Protein AF-0000000084651097 (afdb_homodimer)

InterPro domains:
  IPR006439 HAD hydrolase, subfamily IA [PR00413] (11-27)
  IPR006439 HAD hydrolase, subfamily IA [PR00413] (29-49)
  IPR006439 HAD hydrolase, subfamily IA [TIGR01509] (4-67)
  IPR023214 HAD superfamily [G3DSA:3.40.50.1000] (5-82)
  IPR036412 HAD-like superfamily [SSF56784] (2-95)
  IPR041492 Haloacid dehalogenase-like hydrolase [PF13419] (2-67)
  IPR051806 HAD-like Sugar Phosphate Phosphatase [PTHR43481] (2-75)

Structure (mmCIF, N/CA/C/O backbone):
data_AF-0000000084651097-model_v1
#
loop_
_entity.id
_entity.type
_entity.pdbx_description
1 polymer Hydrolase
#
loop_
_atom_site.group_PDB
_atom_site.id
_atom_site.type_symbol
_atom_site.label_atom_id
_atom_site.label_alt_id
_atom_site.label_comp_id
_atom_site.label_asym_id
_atom_site.label_entity_id
_atom_site.label_seq_id
_atom_site.pdbx_PDB_ins_code
_atom_site.Cartn_x
_atom_site.Cartn_y
_atom_site.Cartn_z
_atom_site.occupancy
_atom_site.B_iso_or_equiv
_atom_site.auth_seq_id
_atom_site.auth_comp_id
_atom_site.auth_asym_id
_atom_site.auth_atom_id
_atom_site.pdbx_PDB_model_num
ATOM 1 N N . MET A 1 1 ? -7.758 7.902 25 1 31.22 1 MET A N 1
ATOM 2 C CA . MET A 1 1 ? -8.531 6.957 24.203 1 31.22 1 MET A CA 1
ATOM 3 C C . MET A 1 1 ? -8.156 7.055 22.719 1 31.22 1 MET A C 1
ATOM 5 O O . MET A 1 1 ? -8.391 8.086 22.094 1 31.22 1 MET A O 1
ATOM 9 N N . LEU A 1 2 ? -7.078 6.668 22.234 1 44.75 2 LEU A N 1
ATOM 10 C CA . LEU A 1 2 ? -6.535 6.938 20.906 1 44.75 2 LEU A CA 1
ATOM 11 C C . LEU A 1 2 ? -7.562 6.617 19.828 1 44.75 2 LEU A C 1
ATOM 13 O O . LEU A 1 2 ? -8.07 5.496 19.766 1 44.75 2 LEU A O 1
ATOM 17 N N . ASP A 1 3 ? -8.359 7.602 19.5 1 57.03 3 ASP A N 1
ATOM 18 C CA . ASP A 1 3 ? -9.391 7.527 18.469 1 57.03 3 ASP A CA 1
ATOM 19 C C . ASP A 1 3 ? -9.047 6.473 17.422 1 57.03 3 ASP A C 1
ATOM 21 O O . ASP A 1 3 ? -7.902 6.387 16.969 1 57.03 3 ASP A O 1
ATOM 25 N N . LYS A 1 4 ? -9.82 5.395 17.422 1 64.56 4 LYS A N 1
ATOM 26 C CA . LYS A 1 4 ? -9.695 4.137 16.688 1 64.56 4 LYS A CA 1
ATOM 27 C C . LYS A 1 4 ? -9.594 4.387 15.188 1 64.56 4 LYS A C 1
ATOM 29 O O . LYS A 1 4 ? -10.406 5.117 14.617 1 64.56 4 LYS A O 1
ATOM 34 N N . LEU A 1 5 ? -8.414 4.32 14.672 1 77.5 5 LEU A N 1
ATOM 35 C CA . LEU A 1 5 ? -8.32 4.285 13.211 1 77.5 5 LEU A CA 1
ATOM 36 C C . LEU A 1 5 ? -9.414 3.404 12.617 1 77.5 5 LEU A C 1
ATOM 38 O O . LEU A 1 5 ? -9.766 2.373 13.195 1 77.5 5 LEU A O 1
ATOM 42 N N . LYS A 1 6 ? -10.336 3.918 11.836 1 78.12 6 LYS A N 1
ATOM 43 C CA . LYS A 1 6 ? -11.43 3.182 11.211 1 78.12 6 LYS A CA 1
ATOM 44 C C . LYS A 1 6 ? -10.938 2.391 10 1 78.12 6 LYS A C 1
ATOM 46 O O . LYS A 1 6 ? -11.633 2.307 8.984 1 78.12 6 LYS A O 1
ATOM 51 N N . ILE A 1 7 ? -9.695 1.909 10.148 1 80.12 7 ILE A N 1
ATOM 52 C CA . ILE A 1 7 ? -9.094 1.246 9 1 80.12 7 ILE A CA 1
ATOM 53 C C . ILE A 1 7 ? -9.414 -0.246 9.039 1 80.12 7 ILE A C 1
ATOM 55 O O . ILE A 1 7 ? -9.234 -0.953 8.047 1 80.12 7 ILE A O 1
ATOM 59 N N . GLU A 1 8 ? -9.914 -0.71 10.188 1 77.38 8 GLU A N 1
ATOM 60 C CA . GLU A 1 8 ? -10.188 -2.137 10.336 1 77.38 8 GLU A CA 1
ATOM 61 C C . GLU A 1 8 ? -11.227 -2.609 9.32 1 77.38 8 GLU A C 1
ATOM 63 O O . GLU A 1 8 ? -11.219 -3.771 8.906 1 77.38 8 GLU A O 1
ATOM 68 N N . ASP A 1 9 ? -12.078 -1.698 8.938 1 75.19 9 ASP A N 1
ATOM 69 C CA . ASP A 1 9 ? -13.148 -2.031 8.008 1 75.19 9 ASP A CA 1
ATOM 70 C C . ASP A 1 9 ? -12.594 -2.307 6.613 1 75.19 9 ASP A C 1
ATOM 72 O O . ASP A 1 9 ? -13.289 -2.865 5.762 1 75.19 9 ASP A O 1
ATOM 76 N N . TYR A 1 10 ? -11.359 -1.954 6.465 1 76 10 TYR A N 1
ATOM 77 C CA . TYR A 1 10 ? -10.766 -2.072 5.137 1 76 10 TYR A CA 1
ATOM 78 C C . TYR A 1 10 ? -9.82 -3.268 5.062 1 76 10 TYR A C 1
ATOM 80 O O . TYR A 1 10 ? -9.297 -3.59 3.994 1 76 10 TYR A O 1
ATOM 88 N N . PHE A 1 11 ? -9.641 -3.928 6.207 1 78.5 11 PHE A N 1
ATOM 89 C CA . PHE A 1 11 ? -8.844 -5.145 6.281 1 78.5 11 PHE A CA 1
ATOM 90 C C . PHE A 1 11 ? -9.711 -6.336 6.688 1 78.5 11 PHE A C 1
ATOM 92 O O . PHE A 1 11 ? -10.102 -6.457 7.852 1 78.5 11 PHE A O 1
ATOM 99 N N . ASP A 1 12 ? -10 -7.18 5.707 1 78.81 12 ASP A N 1
ATOM 100 C CA . ASP A 1 12 ? -10.898 -8.305 5.969 1 78.81 12 ASP A CA 1
ATOM 101 C C . ASP A 1 12 ? -10.125 -9.516 6.492 1 78.81 12 ASP A C 1
ATOM 103 O O . ASP A 1 12 ? -10.656 -10.289 7.289 1 78.81 12 ASP A O 1
ATOM 107 N N . VAL A 1 13 ? -8.805 -9.586 6.055 1 82.62 13 VAL A N 1
ATOM 108 C CA . VAL A 1 13 ? -8.039 -10.789 6.363 1 82.62 13 VAL A CA 1
ATOM 109 C C . VAL A 1 13 ? -6.613 -10.414 6.742 1 82.62 13 VAL A C 1
ATOM 111 O O . VAL A 1 13 ? -6.023 -9.516 6.137 1 82.62 13 VAL A O 1
ATOM 114 N N . PHE A 1 14 ? -6.121 -11.062 7.738 1 81.81 14 PHE A N 1
ATOM 115 C CA . PHE A 1 14 ? -4.727 -10.938 8.141 1 81.81 14 PHE A CA 1
ATOM 116 C C . PHE A 1 14 ? -4.047 -12.305 8.188 1 81.81 14 PHE A C 1
ATOM 118 O O . PHE A 1 14 ? -4.488 -13.195 8.914 1 81.81 14 PHE A O 1
ATOM 125 N N . VAL A 1 15 ? -3.064 -12.445 7.348 1 86.5 15 VAL A N 1
ATOM 126 C CA . VAL A 1 15 ? -2.301 -13.688 7.309 1 86.5 15 VAL A CA 1
ATOM 127 C C . VAL A 1 15 ? -0.822 -13.391 7.551 1 86.5 15 VAL A C 1
ATOM 129 O O . VAL A 1 15 ? -0.224 -12.57 6.855 1 86.5 15 VAL A O 1
ATOM 132 N N . THR A 1 16 ? -0.237 -14.039 8.508 1 82.12 16 THR A N 1
ATOM 133 C CA . THR A 1 16 ? 1.187 -13.875 8.781 1 82.12 16 THR A CA 1
ATOM 134 C C . THR A 1 16 ? 1.959 -15.133 8.398 1 82.12 16 THR A C 1
ATOM 136 O O . THR A 1 16 ? 1.361 -16.188 8.156 1 82.12 16 THR A O 1
ATOM 139 N N . SER A 1 17 ? 3.268 -14.836 8.234 1 82.38 17 SER A N 1
ATOM 140 C CA . SER A 1 17 ? 4.129 -15.961 7.887 1 82.38 17 SER A CA 1
ATOM 141 C C . SER A 1 17 ? 4.016 -17.078 8.914 1 82.38 17 SER A C 1
ATOM 143 O O . SER A 1 17 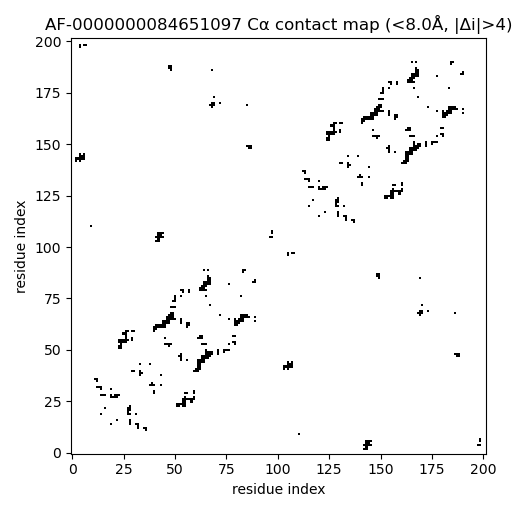? 4.234 -18.25 8.586 1 82.38 17 SER A O 1
ATOM 145 N N . ASP A 1 18 ? 3.58 -16.734 10.047 1 83.5 18 ASP A N 1
ATOM 146 C CA . ASP A 1 18 ? 3.494 -17.719 11.109 1 83.5 18 ASP A CA 1
ATOM 147 C C . ASP A 1 18 ? 2.25 -18.594 10.953 1 83.5 18 ASP A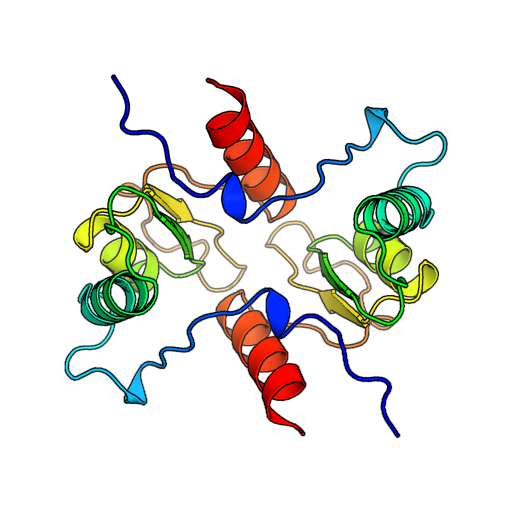 C 1
ATOM 149 O O . ASP A 1 18 ? 2.146 -19.656 11.57 1 83.5 18 ASP A O 1
ATOM 153 N N . GLU A 1 19 ? 1.41 -18.234 10.141 1 87.62 19 GLU A N 1
ATOM 154 C CA . GLU A 1 19 ? 0.14 -18.938 9.977 1 87.62 19 GLU A CA 1
ATOM 155 C C . GLU A 1 19 ? 0.178 -19.875 8.766 1 87.62 19 GLU A C 1
ATOM 157 O O . GLU A 1 19 ? -0.814 -20.531 8.461 1 87.62 19 GLU A O 1
ATOM 162 N N . VAL A 1 20 ? 1.312 -19.844 8.102 1 91.31 20 VAL A N 1
ATOM 163 C CA . VAL A 1 20 ? 1.43 -20.703 6.934 1 91.31 20 VAL A CA 1
ATOM 164 C C . VAL A 1 20 ? 2.549 -21.719 7.152 1 91.31 20 VAL A C 1
ATOM 166 O O . VAL A 1 20 ? 3.465 -21.484 7.941 1 91.31 20 VAL A O 1
ATOM 169 N N . GLU A 1 21 ? 2.508 -22.859 6.504 1 94.56 21 GLU A N 1
ATOM 170 C CA . GLU A 1 21 ? 3.512 -23.922 6.609 1 94.56 21 GLU A CA 1
ATOM 171 C C . GLU A 1 21 ? 4.762 -23.562 5.809 1 94.56 21 GLU A C 1
ATOM 173 O O . GLU A 1 21 ? 5.883 -23.75 6.285 1 94.56 21 GLU A O 1
ATOM 178 N N . LYS A 1 22 ? 4.586 -23.172 4.559 1 95.81 22 LYS A N 1
ATOM 179 C CA . LYS A 1 22 ? 5.684 -22.766 3.684 1 95.81 22 LYS A CA 1
ATOM 180 C C . LYS A 1 22 ? 5.723 -21.25 3.512 1 95.81 22 LYS A C 1
ATOM 182 O O . LYS A 1 22 ? 4.766 -20.641 3.02 1 95.81 22 LYS A O 1
ATOM 187 N N . GLY A 1 23 ? 6.832 -20.703 3.885 1 93.06 23 GLY A N 1
ATOM 188 C CA . GLY A 1 23 ? 7 -19.266 3.715 1 93.06 23 GLY A CA 1
ATOM 189 C C . GLY A 1 23 ? 7.414 -18.875 2.311 1 93.06 23 GLY A C 1
ATOM 190 O O . GLY A 1 23 ? 7.734 -19.734 1.49 1 93.06 23 GLY A O 1
ATOM 191 N N . LYS A 1 24 ? 7.5 -17.625 2.117 1 93.38 24 LYS A N 1
ATOM 192 C CA . LYS A 1 24 ? 7.98 -17.109 0.839 1 93.38 24 LYS A CA 1
ATOM 193 C C . LYS A 1 24 ? 9.352 -17.672 0.493 1 93.38 24 LYS A C 1
ATOM 195 O O . LYS A 1 24 ? 10.195 -17.859 1.374 1 93.38 24 LYS A O 1
ATOM 200 N N . PRO A 1 25 ? 9.492 -18 -0.89 1 96.19 25 PRO A N 1
ATOM 201 C CA . PRO A 1 25 ? 8.781 -17.625 -2.111 1 96.19 25 PRO A CA 1
ATOM 202 C C . PRO A 1 25 ? 7.625 -18.562 -2.436 1 96.19 25 PRO A C 1
ATOM 204 O O . PRO A 1 25 ? 7.027 -18.469 -3.51 1 96.19 25 PRO A O 1
ATOM 207 N N . ASP A 1 26 ? 7.32 -19.469 -1.532 1 97.5 26 ASP A N 1
ATOM 208 C CA . ASP A 1 26 ? 6.102 -20.25 -1.706 1 97.5 26 ASP A CA 1
ATOM 209 C C . ASP A 1 26 ? 4.867 -19.359 -1.712 1 97.5 26 ASP A C 1
ATOM 211 O O . ASP A 1 26 ? 4.777 -18.406 -0.93 1 97.5 26 ASP A O 1
ATOM 215 N N . PRO A 1 27 ? 3.912 -19.672 -2.51 1 97.88 27 PRO A N 1
ATOM 216 C CA . PRO A 1 27 ? 2.758 -18.781 -2.65 1 97.88 27 PRO A CA 1
ATOM 217 C C . PRO A 1 27 ? 1.727 -18.969 -1.54 1 97.88 27 PRO A C 1
ATOM 219 O O . PRO A 1 27 ? 0.693 -18.297 -1.53 1 97.88 27 PRO A O 1
ATOM 222 N N . GLU A 1 28 ? 1.917 -19.75 -0.572 1 97.62 28 GLU A N 1
ATOM 223 C CA . GLU A 1 28 ? 0.907 -20.172 0.393 1 97.62 28 GLU A CA 1
ATOM 224 C C . GLU A 1 28 ? 0.28 -18.969 1.099 1 97.62 28 GLU A C 1
ATOM 226 O O . GLU A 1 28 ? -0.927 -18.953 1.35 1 97.62 28 GLU A O 1
ATOM 231 N N . VAL A 1 29 ? 1.056 -18.016 1.471 1 96 29 VAL A N 1
ATOM 232 C CA . VAL A 1 29 ? 0.543 -16.875 2.215 1 96 29 VAL A CA 1
ATOM 233 C C . VAL A 1 29 ? -0.505 -16.141 1.379 1 96 29 VAL A C 1
ATOM 235 O O . VAL A 1 29 ? -1.543 -15.727 1.898 1 96 29 VAL A O 1
ATOM 238 N N . TYR A 1 30 ? -0.254 -16 0.077 1 96.75 30 TYR A N 1
ATOM 239 C CA . TYR A 1 30 ? -1.185 -15.289 -0.788 1 96.75 30 TYR A CA 1
ATOM 240 C C . TYR A 1 30 ? -2.383 -16.156 -1.142 1 96.75 30 TYR A C 1
ATOM 242 O O . TYR A 1 30 ? -3.512 -15.672 -1.22 1 96.75 30 TYR A O 1
ATOM 250 N N . ASN A 1 31 ? -2.135 -17.453 -1.316 1 97.25 31 ASN A N 1
ATOM 251 C CA . ASN A 1 31 ? -3.24 -18.375 -1.532 1 97.25 31 ASN A CA 1
ATOM 252 C C . ASN A 1 31 ? -4.195 -18.391 -0.343 1 97.25 31 ASN A C 1
ATOM 254 O O . ASN A 1 31 ? -5.414 -18.359 -0.521 1 97.25 31 ASN A O 1
ATOM 258 N N . THR A 1 32 ? -3.59 -18.453 0.808 1 96.5 32 THR A N 1
ATOM 259 C CA . THR A 1 32 ? -4.387 -18.453 2.029 1 96.5 32 THR A CA 1
ATOM 260 C C . THR A 1 32 ? -5.18 -17.172 2.174 1 96.5 32 THR A C 1
ATOM 262 O O . THR A 1 32 ? -6.371 -17.188 2.496 1 96.5 32 THR A O 1
ATOM 265 N N . ALA A 1 33 ? -4.516 -16.031 1.914 1 94.5 33 ALA A N 1
ATOM 266 C CA . ALA A 1 33 ? -5.188 -14.734 1.998 1 94.5 33 ALA A CA 1
ATOM 267 C C . ALA A 1 33 ? -6.344 -14.648 1.007 1 94.5 33 ALA A C 1
ATOM 269 O O . ALA A 1 33 ? -7.449 -14.234 1.365 1 94.5 33 ALA A O 1
ATOM 270 N N . ALA A 1 34 ? -6.113 -15.047 -0.214 1 94.5 34 ALA A N 1
ATOM 271 C CA . ALA A 1 34 ? -7.148 -15.008 -1.247 1 94.5 34 ALA A CA 1
ATOM 272 C C . ALA A 1 34 ? -8.336 -15.891 -0.868 1 94.5 34 ALA A C 1
ATOM 274 O O . ALA A 1 34 ? -9.484 -15.477 -0.99 1 94.5 34 ALA A O 1
ATOM 275 N N . LYS A 1 35 ? -8 -17.078 -0.382 1 95.56 35 LYS A N 1
ATOM 276 C CA . LYS A 1 35 ? -9.039 -18.016 0.044 1 95.56 35 LYS A CA 1
ATOM 277 C C . LYS A 1 35 ? -9.898 -17.422 1.152 1 95.56 35 LYS A C 1
ATOM 279 O O . LYS A 1 35 ? -11.125 -17.469 1.082 1 95.56 35 LYS A O 1
ATOM 284 N N . ARG A 1 36 ? -9.336 -16.844 2.115 1 93.81 36 ARG A N 1
ATOM 285 C CA . ARG A 1 36 ? -10.055 -16.266 3.248 1 93.81 36 ARG A CA 1
ATOM 286 C C . ARG A 1 36 ? -10.883 -15.062 2.812 1 93.81 36 ARG A C 1
ATOM 288 O O . ARG A 1 36 ? -11.938 -14.789 3.389 1 93.81 36 ARG A O 1
ATOM 295 N N . LEU A 1 37 ? -10.391 -14.344 1.833 1 90.44 37 LEU A N 1
ATOM 296 C CA . LEU A 1 37 ? -11.094 -13.172 1.316 1 90.44 37 LEU A CA 1
ATOM 297 C C . LEU A 1 37 ? -12.258 -13.594 0.419 1 90.44 37 LEU A C 1
ATOM 299 O O . LEU A 1 37 ? -13.125 -12.773 0.102 1 90.44 37 LEU A O 1
ATOM 303 N N . GLY A 1 38 ? -12.211 -14.852 0.006 1 93.06 38 GLY A N 1
ATOM 304 C CA . GLY A 1 38 ? -13.258 -15.352 -0.875 1 93.06 38 GLY A CA 1
ATOM 305 C C . GLY A 1 38 ? -13.086 -14.914 -2.316 1 93.06 38 GLY A C 1
ATOM 306 O O . GLY A 1 38 ? -14.062 -14.695 -3.027 1 93.06 38 GLY A O 1
ATOM 307 N N . VAL A 1 39 ? -11.812 -14.656 -2.736 1 92.31 39 VAL A N 1
ATOM 308 C CA . VAL A 1 39 ? -11.516 -14.242 -4.102 1 92.31 39 VAL A CA 1
ATOM 309 C C . VAL A 1 39 ? -10.477 -15.18 -4.711 1 92.31 39 VAL A C 1
ATOM 311 O O . VAL A 1 39 ? -9.82 -15.938 -3.992 1 92.31 39 VAL A O 1
ATOM 314 N N . MET A 1 40 ? -10.391 -15.164 -6.012 1 95.25 40 MET A N 1
ATOM 315 C CA . MET A 1 40 ? -9.328 -15.898 -6.695 1 95.25 40 MET A CA 1
ATOM 316 C C . MET A 1 40 ? -8.031 -15.094 -6.711 1 95.25 40 MET A C 1
ATOM 318 O O . MET A 1 40 ? -8.055 -13.867 -6.859 1 95.25 40 MET A O 1
ATOM 322 N N . PRO A 1 41 ? -6.871 -15.805 -6.625 1 96.25 41 PRO A N 1
ATOM 323 C CA . PRO A 1 41 ? -5.602 -15.086 -6.727 1 96.25 41 PRO A CA 1
ATOM 324 C C . PRO A 1 41 ? -5.512 -14.227 -7.984 1 96.25 41 PRO A C 1
ATOM 326 O O . PRO A 1 41 ? -4.973 -13.117 -7.941 1 96.25 41 PRO A O 1
ATOM 329 N N . ALA A 1 42 ? -6.09 -14.68 -9.055 1 95.25 42 ALA A N 1
ATOM 330 C CA . ALA A 1 42 ? -6.035 -13.953 -10.328 1 95.25 42 ALA A CA 1
ATOM 331 C C . ALA A 1 42 ? -6.793 -12.633 -10.234 1 95.25 42 ALA A C 1
ATOM 333 O O . ALA A 1 42 ? -6.652 -11.766 -11.102 1 95.25 42 ALA A O 1
ATOM 334 N N . GLU A 1 43 ? -7.598 -12.406 -9.219 1 93.56 43 GLU A N 1
ATOM 335 C CA . GLU A 1 43 ? -8.383 -11.188 -9.008 1 93.56 43 GLU A CA 1
ATOM 336 C C . GLU A 1 43 ? -7.699 -10.25 -8.023 1 93.56 43 GLU A C 1
ATOM 338 O O . GLU A 1 43 ? -8.281 -9.25 -7.602 1 93.56 43 GLU A O 1
ATOM 343 N N . CYS A 1 44 ? -6.488 -10.539 -7.609 1 94.44 44 CYS A N 1
ATOM 344 C CA . CYS A 1 44 ? -5.789 -9.812 -6.559 1 94.44 44 CYS A CA 1
ATOM 345 C C . CYS A 1 44 ? -4.551 -9.117 -7.109 1 94.44 44 CYS A C 1
ATOM 347 O O . CYS A 1 44 ? -3.945 -9.586 -8.07 1 94.44 44 CYS A O 1
ATOM 349 N N . ILE A 1 45 ? -4.219 -8 -6.539 1 95.56 45 ILE A N 1
ATOM 350 C CA . ILE A 1 45 ? -2.934 -7.34 -6.73 1 95.56 45 ILE A CA 1
ATOM 351 C C . ILE A 1 45 ? -2.07 -7.523 -5.484 1 95.56 45 ILE A C 1
ATOM 353 O O . ILE A 1 45 ? -2.555 -7.379 -4.359 1 95.56 45 ILE A O 1
ATOM 357 N N . VAL A 1 46 ? -0.84 -7.871 -5.656 1 96.75 46 VAL A N 1
ATOM 358 C CA . VAL A 1 46 ? 0.148 -7.969 -4.586 1 96.75 46 VAL A CA 1
ATOM 359 C C . VAL A 1 46 ? 1.184 -6.855 -4.738 1 96.75 46 VAL A C 1
ATOM 361 O O . VAL A 1 46 ? 1.685 -6.609 -5.836 1 96.75 46 VAL A O 1
ATOM 364 N N . LEU A 1 47 ? 1.37 -6.098 -3.662 1 96.75 47 LEU A N 1
ATOM 365 C CA . LEU A 1 47 ? 2.492 -5.168 -3.564 1 96.75 47 LEU A CA 1
ATOM 366 C C . LEU A 1 47 ? 3.605 -5.754 -2.701 1 96.75 47 LEU A C 1
ATOM 368 O O . LEU A 1 47 ? 3.373 -6.129 -1.55 1 96.75 47 LEU A O 1
ATOM 372 N N . GLU A 1 48 ? 4.785 -5.855 -3.227 1 96.5 48 GLU A N 1
ATOM 373 C CA . GLU A 1 48 ? 5.926 -6.434 -2.52 1 96.5 48 GLU A CA 1
ATOM 374 C C . GLU A 1 48 ? 7.184 -5.598 -2.717 1 96.5 48 GLU A C 1
ATOM 376 O O . GLU A 1 48 ? 7.395 -5.027 -3.789 1 96.5 48 GLU A O 1
ATOM 381 N N . ASP A 1 49 ? 8.047 -5.605 -1.699 1 95.62 49 ASP A N 1
ATOM 382 C 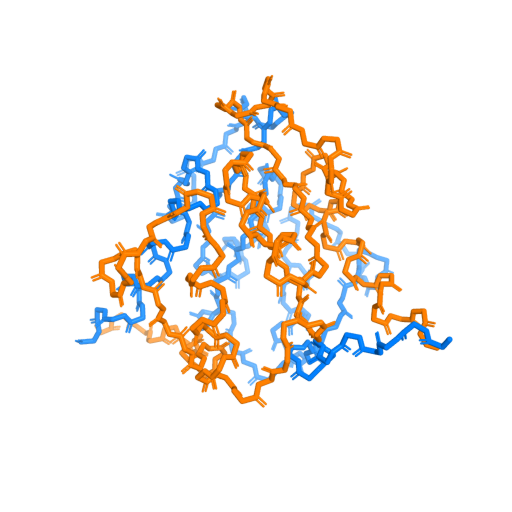CA . ASP A 1 49 ? 9.328 -4.918 -1.856 1 95.62 49 ASP A CA 1
ATOM 383 C C . ASP A 1 49 ? 10.477 -5.914 -1.92 1 95.62 49 ASP A C 1
ATOM 385 O O . ASP A 1 49 ? 11.625 -5.531 -2.16 1 95.62 49 ASP A O 1
ATOM 389 N N . SER A 1 50 ? 10.172 -7.168 -1.723 1 95.19 50 SER A N 1
ATOM 390 C CA . SER A 1 50 ? 11.203 -8.195 -1.821 1 95.19 50 SER A CA 1
ATOM 391 C C . SER A 1 50 ? 10.945 -9.125 -3.004 1 95.19 50 SER A C 1
ATOM 393 O O . SER A 1 50 ? 9.797 -9.383 -3.359 1 95.19 50 SER A O 1
ATOM 395 N N . SER A 1 51 ? 12.07 -9.656 -3.545 1 97.19 51 SER A N 1
ATOM 396 C CA . SER A 1 51 ? 11.961 -10.562 -4.684 1 97.19 51 SER A CA 1
ATOM 397 C C . SER A 1 51 ? 11.281 -11.867 -4.293 1 97.19 51 SER A C 1
ATOM 399 O O . SER A 1 51 ? 10.492 -12.414 -5.062 1 97.19 51 SER A O 1
ATOM 401 N N . ASN A 1 52 ? 11.547 -12.336 -3.115 1 96.62 52 ASN A N 1
ATOM 402 C CA . ASN A 1 52 ? 10.914 -13.555 -2.631 1 96.62 52 ASN A CA 1
ATOM 403 C C . ASN A 1 52 ? 9.406 -13.391 -2.5 1 96.62 52 ASN A C 1
ATOM 405 O O . ASN A 1 52 ? 8.641 -14.266 -2.91 1 96.62 52 ASN A O 1
ATOM 409 N N . GLY A 1 53 ? 9.016 -12.297 -1.939 1 96.94 53 GLY A N 1
ATOM 410 C CA . GLY A 1 53 ? 7.598 -12.016 -1.827 1 96.94 53 GLY A CA 1
ATOM 411 C C . GLY A 1 53 ? 6.918 -11.82 -3.17 1 96.94 53 GLY A C 1
ATOM 412 O O . GLY A 1 53 ? 5.801 -12.297 -3.379 1 96.94 53 GLY A O 1
ATOM 413 N N . ALA A 1 54 ? 7.637 -11.141 -3.998 1 98.12 54 ALA A N 1
ATOM 414 C CA . ALA A 1 54 ? 7.098 -10.914 -5.336 1 98.12 54 ALA A CA 1
ATOM 415 C C . ALA A 1 54 ? 6.914 -12.234 -6.082 1 98.12 54 ALA A C 1
ATOM 417 O O . ALA A 1 54 ? 5.887 -12.445 -6.73 1 98.12 54 ALA A O 1
ATOM 418 N N . LEU A 1 55 ? 7.887 -13.086 -5.957 1 98.25 55 LEU A N 1
ATOM 419 C CA . LEU A 1 55 ? 7.801 -14.383 -6.605 1 98.25 55 LEU A CA 1
ATOM 420 C C . LEU A 1 55 ? 6.621 -15.188 -6.059 1 98.25 55 LEU A C 1
ATOM 422 O O . LEU A 1 55 ? 5.902 -15.844 -6.816 1 98.25 55 LEU A O 1
ATOM 426 N N . ALA A 1 56 ? 6.426 -15.117 -4.777 1 98 56 ALA A N 1
ATOM 427 C CA . ALA A 1 56 ? 5.273 -15.766 -4.16 1 98 56 ALA A CA 1
ATOM 428 C C . ALA A 1 56 ? 3.965 -15.25 -4.754 1 98 56 ALA A C 1
ATOM 430 O O . ALA A 1 56 ? 3.053 -16.031 -5.035 1 98 56 ALA A O 1
ATOM 431 N N . GLY A 1 57 ? 3.887 -13.938 -4.941 1 98.12 57 GLY A N 1
ATOM 432 C CA . GLY A 1 57 ? 2.703 -13.336 -5.531 1 98.12 57 GLY A CA 1
ATOM 433 C C . GLY A 1 57 ? 2.438 -13.812 -6.949 1 98.12 57 GLY A C 1
ATOM 434 O O . GLY A 1 57 ? 1.317 -14.211 -7.273 1 98.12 57 GLY A O 1
ATOM 435 N N . VAL A 1 58 ? 3.508 -13.859 -7.746 1 98.44 58 VAL A N 1
ATOM 436 C CA . VAL A 1 58 ? 3.404 -14.289 -9.133 1 98.44 58 VAL A CA 1
ATOM 437 C C . VAL A 1 58 ? 3.012 -15.766 -9.188 1 98.44 58 VAL A C 1
ATOM 439 O O . VAL A 1 58 ? 2.123 -16.156 -9.953 1 98.44 58 VAL A O 1
ATOM 442 N N . THR A 1 59 ? 3.631 -16.516 -8.352 1 98.38 59 THR A N 1
ATOM 443 C CA . THR A 1 59 ? 3.389 -17.953 -8.312 1 98.38 59 THR A CA 1
ATOM 444 C C . THR A 1 59 ? 1.959 -18.25 -7.871 1 98.38 59 THR A C 1
ATOM 446 O O . THR A 1 59 ? 1.339 -19.203 -8.352 1 98.38 59 THR A O 1
ATOM 449 N N . ALA A 1 60 ? 1.421 -17.453 -7 1 97.94 60 ALA A N 1
ATOM 450 C CA . ALA A 1 60 ? 0.043 -17.594 -6.539 1 97.94 60 ALA A CA 1
ATOM 451 C C . ALA A 1 60 ? -0.946 -17.266 -7.652 1 97.94 60 ALA A C 1
ATOM 453 O O . ALA A 1 60 ? -2.129 -17.609 -7.562 1 97.94 60 ALA A O 1
ATOM 454 N N . GLY A 1 61 ? -0.448 -16.547 -8.656 1 97.69 61 GLY A N 1
ATOM 455 C CA . GLY A 1 61 ? -1.312 -16.156 -9.766 1 97.69 61 GLY A CA 1
ATOM 456 C C . GLY A 1 61 ? -1.854 -14.742 -9.633 1 97.69 61 GLY A C 1
ATOM 457 O O . GLY A 1 61 ? -2.758 -14.352 -10.375 1 97.69 61 GLY A O 1
ATOM 458 N N . CYS A 1 62 ? -1.307 -13.938 -8.789 1 97.25 62 CYS A N 1
ATOM 459 C CA . CYS A 1 62 ? -1.747 -12.562 -8.594 1 97.25 62 CYS A CA 1
ATOM 460 C C . CYS A 1 62 ? -1.037 -11.617 -9.555 1 97.25 62 CYS A C 1
ATOM 462 O O . CYS A 1 62 ? 0.073 -11.906 -10.008 1 97.25 62 CYS A O 1
ATOM 464 N N . TYR A 1 63 ? -1.712 -10.523 -9.945 1 96.81 63 TYR A N 1
ATOM 465 C CA . TYR A 1 63 ? -0.962 -9.414 -10.531 1 96.81 63 TYR A CA 1
ATOM 466 C C . TYR A 1 63 ? -0.012 -8.805 -9.508 1 96.81 63 TYR A C 1
ATOM 468 O O . TYR A 1 63 ? -0.449 -8.281 -8.477 1 96.81 63 TYR A O 1
ATOM 476 N N . THR A 1 64 ? 1.26 -8.844 -9.75 1 98.31 64 THR A N 1
ATOM 477 C CA . THR A 1 64 ? 2.24 -8.461 -8.742 1 98.31 64 THR A CA 1
ATOM 478 C C . THR A 1 64 ? 3.004 -7.211 -9.172 1 98.31 64 THR A C 1
ATOM 480 O O . THR A 1 64 ? 3.578 -7.176 -10.266 1 98.31 64 THR A O 1
ATOM 483 N N . ILE A 1 65 ? 2.932 -6.238 -8.336 1 97.88 65 ILE A N 1
ATOM 484 C CA . ILE A 1 65 ? 3.689 -5 -8.484 1 97.88 65 ILE A CA 1
ATOM 485 C C . ILE A 1 65 ? 4.836 -4.969 -7.48 1 97.88 65 ILE A C 1
ATOM 487 O O . ILE A 1 65 ? 4.613 -5.035 -6.27 1 97.88 65 ILE A O 1
ATOM 491 N N . ALA A 1 66 ? 6.031 -4.855 -7.969 1 97.94 66 ALA A N 1
ATOM 492 C CA . ALA A 1 66 ? 7.191 -4.672 -7.098 1 97.94 66 ALA A CA 1
ATOM 493 C C . ALA A 1 66 ? 7.422 -3.193 -6.793 1 97.94 66 ALA A C 1
ATOM 495 O O . ALA A 1 66 ? 7.332 -2.348 -7.688 1 97.94 66 ALA A O 1
ATOM 496 N N . VAL A 1 67 ? 7.617 -2.934 -5.547 1 96.62 67 VAL A N 1
ATOM 497 C CA . VAL A 1 67 ? 8.055 -1.618 -5.09 1 96.62 67 VAL A CA 1
ATOM 498 C C . VAL A 1 67 ? 9.344 -1.753 -4.289 1 96.62 67 VAL A C 1
ATOM 500 O O . VAL A 1 67 ? 9.328 -1.713 -3.057 1 96.62 67 VAL A O 1
ATOM 503 N N . PRO A 1 68 ? 10.445 -1.847 -4.988 1 94.5 68 PRO A N 1
ATOM 504 C CA . PRO A 1 68 ? 11.703 -2.102 -4.285 1 94.5 68 PRO A CA 1
ATOM 505 C C . PRO A 1 68 ? 12.078 -0.98 -3.318 1 94.5 68 PRO A C 1
ATOM 507 O O . PRO A 1 68 ? 11.828 0.193 -3.602 1 94.5 68 PRO A O 1
ATOM 510 N N . SER A 1 69 ? 12.625 -1.438 -2.188 1 91.81 69 SER A N 1
ATOM 511 C CA . SER A 1 69 ? 13.156 -0.492 -1.208 1 91.81 69 SER A CA 1
ATOM 512 C C . SER A 1 69 ? 14.656 -0.286 -1.39 1 91.81 69 SER A C 1
ATOM 514 O O . SER A 1 69 ? 15.258 -0.858 -2.299 1 91.81 69 SER A O 1
ATOM 516 N N . VAL A 1 70 ? 15.25 0.557 -0.501 1 88.94 70 VAL A N 1
ATOM 517 C CA . VAL A 1 70 ? 16.688 0.793 -0.532 1 88.94 70 VAL A CA 1
ATOM 518 C C . VAL A 1 70 ? 17.438 -0.511 -0.25 1 88.94 70 VAL A C 1
ATOM 520 O O . VAL A 1 70 ? 18.547 -0.712 -0.732 1 88.94 70 VAL A O 1
ATOM 523 N N . TYR A 1 71 ? 16.734 -1.401 0.405 1 90.81 71 TYR A N 1
ATOM 524 C CA . TYR A 1 71 ? 17.391 -2.629 0.845 1 90.81 71 TYR A CA 1
ATOM 525 C C . TYR A 1 71 ? 17.234 -3.734 -0.192 1 90.81 71 TYR A C 1
ATOM 527 O O . TYR A 1 71 ? 18.016 -4.684 -0.223 1 90.81 71 TYR A O 1
ATOM 535 N N . THR A 1 72 ? 16.266 -3.572 -1.066 1 93.31 72 THR A N 1
ATOM 536 C CA . THR A 1 72 ? 15.945 -4.699 -1.938 1 93.31 72 THR A CA 1
ATOM 537 C C . THR A 1 72 ? 16.078 -4.301 -3.406 1 93.31 72 THR A C 1
ATOM 539 O O . THR A 1 72 ? 15.797 -5.102 -4.301 1 93.31 72 THR A O 1
ATOM 542 N N . ASN A 1 73 ? 16.5 -3.084 -3.66 1 91.81 73 ASN A N 1
ATOM 543 C CA . ASN A 1 73 ? 16.516 -2.555 -5.02 1 91.81 73 ASN A CA 1
ATOM 544 C C . ASN A 1 73 ? 17.516 -3.303 -5.895 1 91.81 73 ASN A C 1
ATOM 546 O O . ASN A 1 73 ? 17.484 -3.189 -7.121 1 91.81 73 ASN A O 1
ATOM 550 N N . LYS A 1 74 ? 18.375 -4.156 -5.391 1 94.19 74 LYS A N 1
ATOM 551 C CA . LYS A 1 74 ? 19.359 -4.898 -6.176 1 94.19 74 LYS A CA 1
ATOM 552 C C . LYS A 1 74 ? 18.859 -6.305 -6.5 1 94.19 74 LYS A C 1
ATOM 554 O O . LYS A 1 74 ? 19.5 -7.039 -7.254 1 94.19 74 LYS A O 1
ATOM 559 N N . GLN A 1 75 ? 17.766 -6.711 -6 1 96.44 75 GLN A N 1
ATOM 560 C CA . GLN A 1 75 ? 17.203 -8.031 -6.266 1 96.44 75 GLN A CA 1
ATOM 561 C C . GLN A 1 75 ? 16.562 -8.078 -7.656 1 96.44 75 GLN A C 1
ATOM 563 O O . GLN A 1 75 ? 16.375 -7.047 -8.289 1 96.44 75 GLN A O 1
ATOM 568 N N . ASP A 1 76 ? 16.391 -9.32 -8.094 1 97.56 76 ASP A N 1
ATOM 569 C CA . ASP A 1 76 ? 15.773 -9.523 -9.406 1 97.56 76 ASP A CA 1
ATOM 570 C C . ASP A 1 76 ? 14.25 -9.492 -9.305 1 97.56 76 ASP A C 1
ATOM 572 O O . ASP A 1 76 ? 13.656 -10.242 -8.531 1 97.56 76 ASP A O 1
ATOM 576 N N . PHE A 1 77 ? 13.578 -8.609 -10.07 1 98.06 77 PHE A N 1
ATOM 577 C CA . PHE A 1 77 ? 12.125 -8.508 -10.109 1 98.06 77 PHE A CA 1
ATOM 578 C C . PHE A 1 77 ? 11.609 -8.68 -11.531 1 98.06 77 PHE A C 1
ATOM 580 O O . PHE A 1 77 ? 10.461 -8.336 -11.828 1 98.06 77 PHE A O 1
ATOM 587 N N . SER A 1 78 ? 12.398 -9.234 -12.438 1 97.75 78 SER A N 1
ATOM 588 C CA . SER A 1 78 ? 12.094 -9.289 -13.867 1 97.75 78 SER A CA 1
ATOM 589 C C . SER A 1 78 ? 10.875 -10.164 -14.133 1 97.75 78 SER A C 1
ATOM 591 O O . SER A 1 78 ? 10.281 -10.094 -15.211 1 97.75 78 SER A O 1
ATOM 593 N N . PHE A 1 79 ? 10.42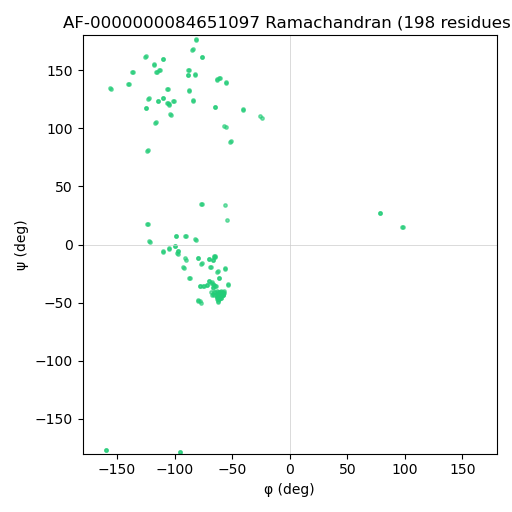2 -10.844 -13.25 1 97.94 79 PHE A N 1
ATOM 594 C CA . PHE A 1 79 ? 9.359 -11.828 -13.43 1 97.94 79 PHE A CA 1
ATOM 595 C C . PHE A 1 79 ? 8.008 -11.242 -13.031 1 97.94 79 PHE A C 1
ATOM 597 O O . PHE A 1 79 ? 6.973 -11.891 -13.203 1 97.94 79 PHE A O 1
ATOM 604 N N . VAL A 1 80 ? 8 -10.055 -12.461 1 98.31 80 VAL A N 1
ATOM 605 C CA . VAL A 1 80 ? 6.742 -9.492 -11.984 1 98.31 80 VAL A CA 1
ATOM 606 C C . VAL A 1 80 ? 6.02 -8.797 -13.133 1 98.31 80 VAL A C 1
ATOM 608 O O . VAL A 1 80 ? 6.594 -8.594 -14.203 1 98.31 80 VAL A O 1
ATOM 611 N N . ASN A 1 81 ? 4.715 -8.461 -12.844 1 97.81 81 ASN A N 1
ATOM 612 C CA . ASN A 1 81 ? 3.9 -7.789 -13.859 1 97.81 81 ASN A CA 1
ATOM 613 C C . ASN A 1 81 ? 4.336 -6.344 -14.055 1 97.81 81 ASN A C 1
ATOM 615 O O . ASN A 1 81 ? 4.277 -5.82 -15.172 1 97.81 81 ASN A O 1
ATOM 619 N N . TYR A 1 82 ? 4.773 -5.656 -13.023 1 97.94 82 TYR A N 1
ATOM 620 C CA . TYR A 1 82 ? 5.156 -4.25 -13.086 1 97.94 82 TYR A CA 1
ATOM 621 C C . TYR A 1 82 ? 6.141 -3.9 -11.984 1 97.94 82 TYR A C 1
ATOM 623 O O . TYR A 1 82 ? 5.984 -4.34 -10.836 1 97.94 82 TYR A O 1
ATOM 631 N N . ILE A 1 83 ? 7.215 -3.184 -12.281 1 97.75 83 ILE A N 1
ATOM 632 C CA . ILE A 1 83 ? 8.164 -2.654 -11.305 1 97.75 83 ILE A CA 1
ATOM 633 C C . ILE A 1 83 ? 7.918 -1.159 -11.109 1 97.75 83 ILE A C 1
ATOM 635 O O . ILE A 1 83 ? 8.188 -0.358 -12.008 1 97.75 83 ILE A O 1
ATOM 639 N N . ALA A 1 84 ? 7.434 -0.81 -9.906 1 96.81 84 ALA A N 1
ATOM 640 C CA . ALA A 1 84 ? 7.168 0.595 -9.609 1 96.81 84 ALA A CA 1
ATOM 641 C C . ALA A 1 84 ? 8.406 1.279 -9.047 1 96.81 84 ALA A C 1
ATOM 643 O O . ALA A 1 84 ? 9.164 0.677 -8.273 1 96.81 84 ALA A O 1
ATOM 644 N N . ARG A 1 85 ? 8.594 2.516 -9.352 1 92.94 85 ARG A N 1
ATOM 645 C CA . ARG A 1 85 ? 9.719 3.299 -8.859 1 92.94 85 ARG A CA 1
ATOM 646 C C . ARG A 1 85 ? 9.523 3.674 -7.395 1 92.94 85 ARG A C 1
ATOM 648 O O . ARG A 1 85 ? 10.5 3.795 -6.645 1 92.94 85 ARG A O 1
ATOM 655 N N . ASP A 1 86 ? 8.305 3.93 -7.004 1 92.56 86 ASP A N 1
ATOM 656 C CA . ASP A 1 86 ? 7.902 4.332 -5.66 1 92.56 86 ASP A CA 1
ATOM 657 C C . ASP A 1 86 ? 6.414 4.07 -5.434 1 92.56 86 ASP A C 1
ATOM 659 O O . ASP A 1 86 ? 5.746 3.473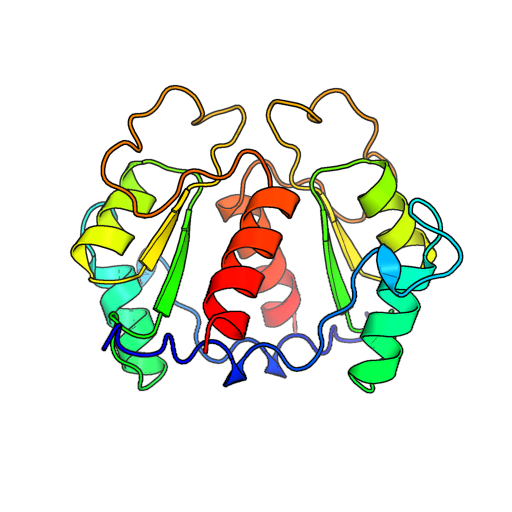 -6.281 1 92.56 86 ASP A O 1
ATOM 663 N N . LEU A 1 87 ? 5.934 4.457 -4.281 1 94.56 87 LEU A N 1
ATOM 664 C CA . LEU A 1 87 ? 4.543 4.207 -3.928 1 94.56 87 LEU A CA 1
ATOM 665 C C . LEU A 1 87 ? 3.602 4.973 -4.855 1 94.56 87 LEU A C 1
ATOM 667 O O . LEU A 1 87 ? 2.535 4.473 -5.215 1 94.56 87 LEU A O 1
ATOM 671 N N . LYS A 1 88 ? 4.016 6.121 -5.223 1 89.44 88 LYS A N 1
ATOM 672 C CA . LYS A 1 88 ? 3.195 6.91 -6.137 1 89.44 88 LYS A CA 1
ATOM 673 C C . LYS A 1 88 ? 3.027 6.199 -7.477 1 89.44 88 LYS A C 1
ATOM 675 O O . LYS A 1 88 ? 1.918 6.117 -8.008 1 89.44 88 LYS A O 1
ATOM 680 N N . ASP A 1 89 ? 4.133 5.766 -8 1 93.75 89 ASP A N 1
ATOM 681 C CA . ASP A 1 89 ? 4.129 5.023 -9.258 1 93.75 89 ASP A CA 1
ATOM 682 C C . ASP A 1 89 ? 3.26 3.773 -9.156 1 93.75 89 ASP A C 1
ATOM 684 O O . ASP A 1 89 ? 2.51 3.453 -10.078 1 93.75 89 ASP A O 1
ATOM 688 N N . ALA A 1 90 ? 3.301 3.049 -8.055 1 95.31 90 ALA A N 1
ATOM 689 C CA . ALA A 1 90 ? 2.467 1.872 -7.828 1 95.31 90 ALA A CA 1
ATOM 690 C C . ALA A 1 90 ? 0.987 2.24 -7.816 1 95.31 90 ALA A C 1
ATOM 692 O O . ALA A 1 90 ? 0.165 1.557 -8.43 1 95.31 90 ALA A O 1
ATOM 693 N N . ALA A 1 91 ? 0.669 3.289 -7.094 1 91.62 91 ALA A N 1
ATOM 694 C CA . ALA A 1 91 ? -0.713 3.754 -7.012 1 91.62 91 ALA A CA 1
ATOM 695 C C . ALA A 1 91 ? -1.256 4.105 -8.391 1 91.62 91 ALA A C 1
ATOM 697 O O . ALA A 1 91 ? -2.412 3.812 -8.703 1 91.62 91 ALA A O 1
ATOM 698 N N . GLU A 1 92 ? -0.485 4.754 -9.188 1 90.5 92 GLU A N 1
ATOM 699 C CA . GLU A 1 92 ? -0.885 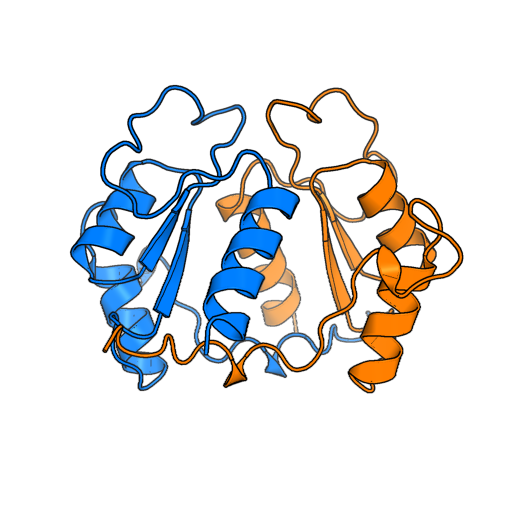5.117 -10.539 1 90.5 92 GLU A CA 1
ATOM 700 C C . GLU A 1 92 ? -1.15 3.879 -11.391 1 90.5 92 GLU A C 1
ATOM 702 O O . GLU A 1 92 ? -2.105 3.846 -12.164 1 90.5 92 GLU A O 1
ATOM 707 N N . LYS A 1 93 ? -0.288 2.914 -11.25 1 93.44 93 LYS A N 1
ATOM 708 C CA . LYS A 1 93 ? -0.484 1.663 -11.977 1 93.44 93 LYS A CA 1
ATOM 709 C C . LYS A 1 93 ? -1.793 0.992 -11.57 1 93.44 93 LYS A C 1
ATOM 711 O O . LYS A 1 93 ? -2.533 0.496 -12.422 1 93.44 93 LYS A O 1
ATOM 716 N N . ILE A 1 94 ? -2.107 0.955 -10.289 1 92.81 94 ILE A N 1
ATOM 717 C CA . ILE A 1 94 ? -3.348 0.371 -9.797 1 92.81 94 ILE A CA 1
ATOM 718 C C . ILE A 1 94 ? -4.543 1.117 -10.383 1 92.81 94 ILE A C 1
ATOM 720 O O . ILE A 1 94 ? -5.516 0.498 -10.82 1 92.81 94 ILE A O 1
ATOM 724 N N . ASN A 1 95 ? -4.438 2.402 -10.375 1 87.62 95 ASN A N 1
ATOM 725 C CA . ASN A 1 95 ? -5.488 3.215 -10.977 1 87.62 95 ASN A CA 1
ATOM 726 C C . ASN A 1 95 ? -5.699 2.855 -12.445 1 87.62 95 ASN A C 1
ATOM 728 O O . ASN A 1 95 ? -6.84 2.787 -12.914 1 87.62 95 ASN A O 1
ATOM 732 N N . GLU A 1 96 ? -4.602 2.676 -13.172 1 89.25 96 GLU A N 1
ATOM 733 C CA . GLU A 1 96 ? -4.676 2.283 -14.578 1 89.25 96 GLU A CA 1
ATOM 734 C C . GLU A 1 96 ? -5.398 0.948 -14.734 1 89.25 96 GLU A C 1
ATOM 736 O O . GLU A 1 96 ? -6.18 0.77 -15.672 1 89.25 96 GLU A O 1
ATOM 741 N N . LEU A 1 97 ? -5.113 0.047 -13.852 1 88.56 97 LEU A N 1
ATOM 742 C CA . LEU A 1 97 ? -5.676 -1.298 -13.922 1 88.56 97 LEU A CA 1
ATOM 743 C C . LEU A 1 97 ? -7.168 -1.28 -13.617 1 88.56 97 LEU A C 1
ATOM 745 O O . LEU A 1 97 ? -7.922 -2.115 -14.125 1 88.56 97 LEU A O 1
ATOM 749 N N . ILE A 1 98 ? -7.551 -0.343 -12.773 1 83 98 ILE A N 1
ATOM 750 C CA . ILE A 1 98 ? -8.953 -0.222 -12.398 1 83 98 ILE A CA 1
ATOM 751 C C . ILE A 1 98 ? -9.727 0.503 -13.5 1 83 98 ILE A C 1
ATOM 753 O O . ILE A 1 98 ? -10.844 0.12 -13.836 1 83 98 ILE A O 1
ATOM 757 N N . CYS A 1 99 ? -9.133 1.628 -13.938 1 74.19 99 CYS A N 1
ATOM 758 C CA . CYS A 1 99 ? -9.812 2.438 -14.953 1 74.19 99 CYS A CA 1
ATOM 759 C C . CYS A 1 99 ? -9.852 1.715 -16.297 1 74.19 99 CYS A C 1
ATOM 761 O O . CYS A 1 99 ? -10.758 1.938 -17.094 1 74.19 99 CYS A O 1
ATOM 763 N N . ARG A 1 100 ? -8.812 1.054 -16.703 1 62.84 100 ARG A N 1
ATOM 764 C CA . ARG A 1 100 ? -8.758 0.411 -18.016 1 62.84 100 ARG A CA 1
ATOM 765 C C . ARG A 1 100 ? -9.914 -0.569 -18.203 1 62.84 100 ARG A C 1
ATOM 767 O O . ARG A 1 100 ? -10.062 -1.181 -19.25 1 62.84 100 ARG A O 1
ATOM 774 N N . GLU A 1 101 ? -11.203 -0.314 -17.625 1 47.22 101 GLU A N 1
ATOM 775 C CA . GLU A 1 101 ? -12.336 -0.891 -18.344 1 47.22 101 GLU A CA 1
ATOM 776 C C . GLU A 1 101 ? -12.719 -0.032 -19.547 1 47.22 101 GLU A C 1
ATOM 778 O O . GLU A 1 101 ? -12.695 1.198 -19.469 1 47.22 101 GLU A O 1
ATOM 783 N N . MET B 1 1 ? -9.781 -10.961 -22.891 1 31.97 1 MET B N 1
ATOM 784 C CA . MET B 1 1 ? -10.633 -10.312 -21.891 1 31.97 1 MET B CA 1
ATOM 785 C C . MET B 1 1 ? -9.93 -10.211 -20.547 1 31.97 1 MET B C 1
ATOM 787 O O . MET B 1 1 ? -9.633 -11.227 -19.922 1 31.97 1 MET B O 1
ATOM 791 N N . LEU B 1 2 ? -9 -9.406 -20.297 1 45.34 2 LEU B N 1
ATOM 792 C CA . LEU B 1 2 ? -8.102 -9.422 -19.141 1 45.34 2 LEU B CA 1
ATOM 793 C C . LEU B 1 2 ? -8.891 -9.484 -17.844 1 45.34 2 LEU B C 1
ATOM 795 O O . LEU B 1 2 ? -9.758 -8.641 -17.594 1 45.34 2 LEU B O 1
ATOM 799 N N . ASP B 1 3 ? -9.195 -10.695 -17.406 1 57.81 3 ASP B N 1
ATOM 800 C CA . ASP B 1 3 ? -9.891 -10.992 -16.156 1 57.81 3 ASP B CA 1
ATOM 801 C C . ASP B 1 3 ? -9.719 -9.859 -15.148 1 57.81 3 ASP B C 1
ATOM 803 O O . ASP B 1 3 ? -8.609 -9.352 -14.969 1 57.81 3 ASP B O 1
ATOM 807 N N . LYS B 1 4 ? -10.82 -9.125 -14.906 1 65 4 LYS B N 1
ATOM 808 C CA . LYS B 1 4 ? -10.977 -7.883 -14.156 1 65 4 LYS B CA 1
ATOM 809 C C . LYS B 1 4 ? -10.484 -8.039 -12.719 1 65 4 LYS B C 1
ATOM 811 O O . LYS B 1 4 ? -10.859 -8.984 -12.031 1 65 4 LYS B O 1
ATOM 816 N N . LEU B 1 5 ? -9.336 -7.555 -12.438 1 78.5 5 LEU B N 1
ATOM 817 C CA . LEU B 1 5 ? -8.945 -7.441 -11.031 1 78.5 5 LEU B CA 1
ATOM 818 C C . LEU B 1 5 ? -10.125 -6.977 -10.18 1 78.5 5 LEU B C 1
ATOM 820 O O . LEU B 1 5 ? -10.922 -6.145 -10.625 1 78.5 5 LEU B O 1
ATOM 824 N N . LYS B 1 6 ? -10.641 -7.73 -9.258 1 78.56 6 LYS B N 1
ATOM 825 C CA . LYS B 1 6 ? -11.758 -7.395 -8.383 1 78.56 6 LYS B CA 1
ATOM 826 C C . LYS B 1 6 ? -11.32 -6.434 -7.277 1 78.56 6 LYS B C 1
ATOM 828 O O . LYS B 1 6 ? -11.75 -6.555 -6.129 1 78.56 6 LYS B O 1
ATOM 833 N N . ILE B 1 7 ? -10.383 -5.551 -7.672 1 80.31 7 ILE B N 1
ATOM 834 C CA . ILE B 1 7 ? -9.82 -4.676 -6.652 1 80.31 7 ILE B CA 1
ATOM 835 C C . ILE B 1 7 ? -10.625 -3.387 -6.566 1 80.31 7 ILE B C 1
ATOM 837 O O . ILE B 1 7 ? -10.484 -2.619 -5.609 1 80.31 7 ILE B O 1
ATOM 841 N N . GLU B 1 8 ? -11.5 -3.164 -7.551 1 77.88 8 GLU B N 1
ATOM 842 C CA . GLU B 1 8 ? -12.273 -1.924 -7.586 1 77.88 8 GLU B CA 1
ATOM 843 C C . GLU B 1 8 ? -13.156 -1.79 -6.348 1 77.88 8 GLU B C 1
ATOM 845 O O . GLU B 1 8 ? -13.445 -0.677 -5.906 1 77.88 8 GLU B O 1
ATOM 850 N N . ASP B 1 9 ? -13.539 -2.93 -5.824 1 75.62 9 ASP B N 1
ATOM 851 C CA . ASP B 1 9 ? -14.43 -2.943 -4.668 1 75.62 9 ASP B CA 1
ATOM 852 C C . ASP B 1 9 ? -13.711 -2.439 -3.418 1 75.62 9 ASP B C 1
ATOM 854 O O . ASP B 1 9 ? -14.344 -2.121 -2.414 1 75.62 9 ASP B O 1
ATOM 858 N N . TYR B 1 10 ? -12.422 -2.34 -3.559 1 76.31 10 TYR B N 1
ATOM 859 C CA . TYR B 1 10 ? -11.625 -1.977 -2.391 1 76.31 10 TYR B CA 1
ATOM 860 C C . TYR B 1 10 ? -11.156 -0.528 -2.477 1 76.31 10 TYR B C 1
ATOM 862 O O . TYR B 1 10 ? -10.555 -0.006 -1.536 1 76.31 10 TYR B O 1
ATOM 870 N N . PHE B 1 11 ? -11.484 0.118 -3.605 1 78.44 11 PHE B N 1
ATOM 871 C CA . PHE B 1 11 ? -11.188 1.531 -3.805 1 78.44 11 PHE B CA 1
ATOM 872 C C . PHE B 1 11 ? -12.469 2.336 -3.975 1 78.44 11 PHE B C 1
ATOM 874 O O . PHE B 1 11 ? -13.117 2.273 -5.023 1 78.44 11 PHE B O 1
ATOM 881 N N . ASP B 1 12 ? -12.82 3.059 -2.92 1 79.19 12 ASP B N 1
ATOM 882 C CA . ASP B 1 12 ? -14.078 3.795 -2.941 1 79.19 12 ASP B CA 1
ATOM 883 C C . ASP B 1 12 ? -13.898 5.176 -3.568 1 79.19 12 ASP B C 1
ATOM 885 O O . ASP B 1 12 ? -14.82 5.703 -4.199 1 79.19 12 ASP B O 1
ATOM 889 N N . VAL B 1 13 ? -12.617 5.719 -3.416 1 82.81 13 VAL B N 1
ATOM 890 C CA . VAL B 1 13 ? -12.391 7.102 -3.83 1 82.81 13 VAL B CA 1
ATOM 891 C C . VAL B 1 13 ? -11.039 7.219 -4.523 1 82.81 13 VAL B C 1
ATOM 893 O O . VAL B 1 13 ? -10.062 6.594 -4.102 1 82.81 13 VAL B O 1
ATOM 896 N N . PHE B 1 14 ? -11.039 7.961 -5.574 1 82.06 14 PHE B N 1
ATOM 897 C CA . PHE B 1 14 ? -9.805 8.305 -6.277 1 82.06 14 PHE B CA 1
ATOM 898 C C . PHE B 1 14 ? -9.656 9.812 -6.41 1 82.06 14 PHE B C 1
ATOM 900 O O . PHE B 1 14 ? -10.523 10.477 -6.98 1 82.06 14 PHE B O 1
ATOM 907 N N . VAL B 1 15 ? -8.617 10.32 -5.809 1 86.62 15 VAL B N 1
ATOM 908 C CA . VAL B 1 15 ? -8.328 11.75 -5.883 1 86.62 15 VAL B CA 1
ATOM 909 C C . VAL B 1 15 ? -6.934 11.969 -6.453 1 86.62 15 VAL B C 1
ATOM 911 O O . VAL B 1 15 ? -5.953 11.422 -5.938 1 86.62 15 VAL B O 1
ATOM 914 N N . THR B 1 16 ? -6.824 12.734 -7.48 1 82.31 16 THR B N 1
ATOM 915 C CA . THR B 1 16 ? -5.523 13.062 -8.062 1 82.31 16 THR B CA 1
ATOM 916 C C . THR B 1 16 ? -5.168 14.523 -7.809 1 82.31 16 THR B C 1
ATOM 918 O O . THR B 1 16 ? -6.023 15.312 -7.398 1 82.31 16 THR B O 1
ATOM 921 N N . SER B 1 17 ? -3.842 14.695 -7.945 1 82.5 17 SER B N 1
ATOM 922 C CA . SER B 1 17 ? -3.363 16.062 -7.742 1 82.5 17 SER B CA 1
ATOM 923 C C . SER B 1 17 ? -4.07 17.031 -8.68 1 82.5 17 SER B C 1
ATOM 925 O O . SER B 1 17 ? -4.199 18.219 -8.359 1 82.5 17 SER B O 1
ATOM 927 N N . ASP B 1 18 ? -4.598 16.516 -9.695 1 83.62 18 ASP B N 1
ATOM 928 C CA . ASP B 1 18 ? -5.25 17.375 -10.672 1 83.62 18 ASP B CA 1
ATOM 929 C C . ASP B 1 18 ? -6.648 17.781 -10.211 1 83.62 18 ASP B C 1
ATOM 931 O O . ASP B 1 18 ? -7.238 18.719 -10.75 1 83.62 18 ASP B O 1
ATOM 935 N N . GLU B 1 19 ? -7.105 17.172 -9.242 1 87.62 19 GLU B N 1
ATOM 936 C CA . GLU B 1 19 ? -8.469 17.406 -8.773 1 87.62 19 GLU B CA 1
ATOM 937 C C . GLU B 1 19 ? -8.492 18.344 -7.57 1 87.62 19 GLU B C 1
ATOM 939 O O . GLU B 1 19 ? -9.555 18.641 -7.023 1 87.62 19 GLU B O 1
ATOM 944 N N . VAL B 1 20 ? -7.285 18.734 -7.18 1 91.38 20 VAL B N 1
ATOM 945 C CA . VAL B 1 20 ? -7.219 19.625 -6.031 1 91.38 20 VAL B CA 1
ATOM 946 C C . VAL B 1 20 ? -6.59 20.953 -6.449 1 91.38 20 VAL B C 1
ATOM 948 O O . VAL B 1 20 ? -5.844 21.016 -7.43 1 91.38 20 VAL B O 1
ATOM 951 N N . GLU B 1 21 ? -6.871 22.031 -5.754 1 94.56 21 GLU B N 1
ATOM 952 C CA . GLU B 1 21 ? -6.336 23.359 -6.031 1 94.56 21 GLU B CA 1
ATOM 953 C C . GLU B 1 21 ? -4.898 23.5 -5.531 1 94.56 21 GLU B C 1
ATOM 955 O O . GLU B 1 21 ? -4.039 24.031 -6.23 1 94.56 21 GLU B O 1
ATOM 960 N N . LYS B 1 22 ? -4.656 23.109 -4.289 1 95.81 22 LYS B N 1
ATOM 961 C CA . LYS B 1 22 ? -3.326 23.125 -3.684 1 95.81 22 LYS B CA 1
ATOM 962 C C . LYS B 1 22 ? -2.734 21.734 -3.586 1 95.81 22 LYS B C 1
ATOM 964 O O . LYS B 1 22 ? -3.305 20.859 -2.93 1 95.81 22 LYS B O 1
ATOM 969 N N . GLY B 1 23 ? -1.614 21.578 -4.219 1 93.12 23 GLY B N 1
ATOM 970 C CA . GLY B 1 23 ? -0.938 20.297 -4.152 1 93.12 23 GLY B CA 1
ATOM 971 C C . GLY B 1 23 ? -0.121 20.125 -2.887 1 93.12 23 GLY B C 1
ATOM 972 O O . GLY B 1 23 ? 0.062 21.078 -2.121 1 93.12 23 GLY B O 1
ATOM 973 N N . LYS B 1 24 ? 0.419 18.984 -2.768 1 93.44 24 LYS B N 1
ATOM 974 C CA . LYS B 1 24 ? 1.311 18.703 -1.646 1 93.44 24 LYS B CA 1
ATOM 975 C C . LYS B 1 24 ? 2.447 19.719 -1.581 1 93.44 24 LYS B C 1
ATOM 977 O O . LYS B 1 24 ? 2.975 20.125 -2.613 1 93.44 24 LYS B O 1
ATOM 982 N N . PRO B 1 25 ? 2.744 20.125 -0.256 1 96.25 25 PRO B N 1
ATOM 983 C CA . PRO B 1 25 ? 2.486 19.562 1.075 1 96.25 25 PRO B CA 1
ATOM 984 C C . PRO B 1 25 ? 1.175 20.062 1.678 1 96.25 25 PRO B C 1
ATOM 986 O O . PRO B 1 25 ? 0.893 19.812 2.852 1 96.25 25 PRO B O 1
ATOM 989 N N . ASP B 1 26 ? 0.395 20.781 0.9 1 97.56 26 ASP B N 1
ATOM 990 C CA . ASP B 1 26 ? -0.951 21.109 1.364 1 97.56 26 ASP B CA 1
ATOM 991 C C . ASP B 1 26 ? -1.771 19.844 1.603 1 97.56 26 ASP B C 1
ATOM 993 O O . ASP B 1 26 ? -1.697 18.891 0.822 1 97.56 26 ASP B O 1
ATOM 997 N N . PRO B 1 27 ? -2.574 19.844 2.594 1 97.88 27 PRO B N 1
ATOM 998 C CA . PRO B 1 27 ? -3.299 18.625 2.947 1 97.88 27 PRO B CA 1
ATOM 999 C C . PRO B 1 27 ? -4.547 18.406 2.096 1 97.88 27 PRO B C 1
ATOM 1001 O O . PRO B 1 27 ? -5.262 17.422 2.279 1 97.88 27 PRO B O 1
ATOM 1004 N N . GLU B 1 28 ? -4.844 19.188 1.146 1 97.69 28 GLU B N 1
ATOM 1005 C CA . GLU B 1 28 ? -6.121 19.203 0.439 1 97.69 28 GLU B CA 1
ATOM 1006 C C . GLU B 1 28 ? -6.438 17.828 -0.164 1 97.69 28 GLU B C 1
ATOM 1008 O O . GLU B 1 28 ? -7.59 17.391 -0.152 1 97.69 28 GLU B O 1
ATOM 1013 N N . VAL B 1 29 ? -5.484 17.188 -0.724 1 95.94 29 VAL B N 1
ATOM 1014 C CA . VAL B 1 29 ? -5.723 15.906 -1.386 1 95.94 29 VAL B CA 1
ATOM 1015 C C . VAL B 1 29 ? -6.25 14.891 -0.375 1 95.94 29 VAL B C 1
ATOM 1017 O O . VAL B 1 29 ? -7.172 14.125 -0.676 1 95.94 29 VAL B O 1
ATOM 1020 N N . TYR B 1 30 ? -5.691 14.898 0.829 1 96.81 30 TYR B N 1
ATOM 1021 C CA . TYR B 1 30 ? -6.113 13.938 1.843 1 96.81 30 TYR B CA 1
ATOM 1022 C C . TYR B 1 30 ? -7.43 14.359 2.48 1 96.81 30 TYR B C 1
ATOM 1024 O O . TYR B 1 30 ? -8.281 13.516 2.781 1 96.81 30 TYR B O 1
ATOM 1032 N N . ASN B 1 31 ? -7.602 15.656 2.646 1 97.25 31 ASN B N 1
ATOM 1033 C CA . ASN B 1 31 ? -8.883 16.156 3.129 1 97.25 31 ASN B CA 1
ATOM 1034 C C . ASN B 1 31 ? -10.023 15.805 2.174 1 97.25 31 ASN B C 1
ATOM 1036 O O . ASN B 1 31 ? -11.086 15.359 2.607 1 97.25 31 ASN B O 1
ATOM 1040 N N . THR B 1 32 ? -9.727 16.016 0.919 1 96.44 32 THR B N 1
ATOM 1041 C CA . THR B 1 32 ? -10.719 15.711 -0.101 1 96.44 32 THR B CA 1
ATOM 1042 C C . THR B 1 32 ? -11.039 14.219 -0.123 1 96.44 32 THR B C 1
ATOM 1044 O O . THR B 1 32 ? -12.203 13.828 -0.182 1 96.44 32 THR B O 1
ATOM 1047 N N . ALA B 1 33 ? -9.992 13.375 -0.048 1 94.5 33 ALA B N 1
ATOM 1048 C CA . ALA B 1 33 ? -10.18 11.93 -0.036 1 94.5 33 ALA B CA 1
ATOM 1049 C C . ALA B 1 33 ? -11 11.492 1.177 1 94.5 33 ALA B C 1
ATOM 1051 O O . ALA B 1 33 ? -11.945 10.711 1.048 1 94.5 33 ALA B O 1
ATOM 1052 N N . ALA B 1 34 ? -10.664 11.992 2.328 1 94.44 34 ALA B N 1
ATOM 1053 C CA . ALA B 1 34 ? -11.375 11.641 3.557 1 94.44 34 ALA B CA 1
ATOM 1054 C C . ALA B 1 34 ? -12.844 12.055 3.477 1 94.44 34 ALA B C 1
ATOM 1056 O O . ALA B 1 34 ? -13.734 11.273 3.826 1 94.44 34 ALA B O 1
ATOM 105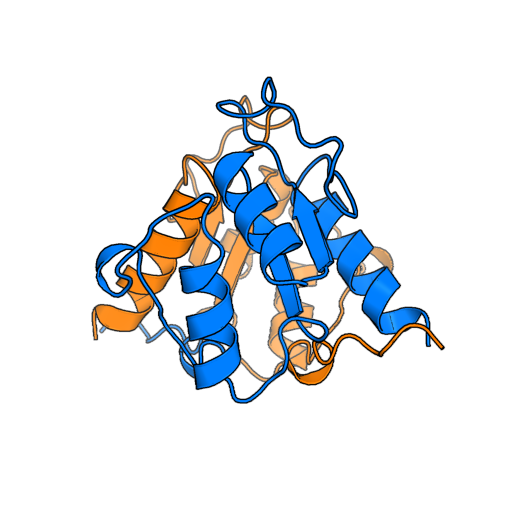7 N N . LYS B 1 35 ? -13.047 13.273 2.979 1 95.56 35 LYS B N 1
ATOM 1058 C CA . LYS B 1 35 ? -14.406 13.789 2.822 1 95.56 35 LYS B CA 1
ATOM 1059 C C . LYS B 1 35 ? -15.227 12.891 1.9 1 95.56 35 LYS B C 1
ATOM 1061 O O . LYS B 1 35 ? -16.359 12.516 2.236 1 95.56 35 LYS B O 1
ATOM 1066 N N . ARG B 1 36 ? -14.727 12.492 0.826 1 93.88 36 ARG B N 1
ATOM 1067 C CA . ARG B 1 36 ? -15.43 11.664 -0.147 1 93.88 36 ARG B CA 1
ATOM 1068 C C . ARG B 1 36 ? -15.688 10.266 0.407 1 93.88 36 ARG B C 1
ATOM 1070 O O . ARG B 1 36 ? -16.688 9.625 0.062 1 93.88 36 ARG B O 1
ATOM 1077 N N . LEU B 1 37 ? -14.766 9.797 1.225 1 90.44 37 LEU B N 1
ATOM 1078 C CA . LEU B 1 37 ? -14.906 8.477 1.838 1 90.44 37 LEU B CA 1
ATOM 1079 C C . LEU B 1 37 ? -15.914 8.508 2.979 1 90.44 37 LEU B C 1
ATOM 1081 O O . LEU B 1 37 ? -16.375 7.465 3.443 1 90.44 37 LEU B O 1
ATOM 1085 N N . GLY B 1 38 ? -16.219 9.727 3.428 1 92.94 38 GLY B N 1
ATOM 1086 C CA . GLY B 1 38 ? -17.156 9.875 4.531 1 92.94 38 GLY B CA 1
ATOM 1087 C C . GLY B 1 38 ? -16.531 9.578 5.883 1 92.94 38 GLY B C 1
ATOM 1088 O O . GLY B 1 38 ? -17.203 9.062 6.781 1 92.94 38 GLY B O 1
ATOM 1089 N N . VAL B 1 39 ? -15.188 9.773 6.004 1 92.12 39 VAL B N 1
ATOM 1090 C CA . VAL B 1 39 ? -14.477 9.539 7.258 1 92.12 39 VAL B CA 1
ATOM 1091 C C . VAL B 1 39 ? -13.711 10.805 7.664 1 92.12 39 VAL B C 1
ATOM 1093 O O . VAL B 1 39 ? -13.531 11.711 6.855 1 92.12 39 VAL B O 1
ATOM 1096 N N . MET B 1 40 ? -13.352 10.852 8.914 1 95.19 40 MET B N 1
ATOM 1097 C CA . MET B 1 40 ? -12.484 11.93 9.375 1 95.19 40 MET B CA 1
ATOM 1098 C C . MET B 1 40 ? -11.023 11.617 9.086 1 95.19 40 MET B C 1
ATOM 1100 O O . MET B 1 40 ? -10.594 10.469 9.188 1 95.19 40 MET B O 1
ATOM 1104 N N . PRO B 1 41 ? -10.234 12.68 8.789 1 96.19 41 PRO B N 1
ATOM 1105 C CA . PRO B 1 41 ? -8.797 12.445 8.586 1 96.19 41 PRO B CA 1
ATOM 1106 C C . PRO B 1 41 ? -8.148 11.719 9.758 1 96.19 41 PRO B C 1
ATOM 1108 O O . PRO B 1 41 ? -7.289 10.859 9.555 1 96.19 41 PRO B O 1
ATOM 1111 N N . ALA B 1 42 ? -8.609 11.992 10.938 1 95.12 42 ALA B N 1
ATOM 1112 C CA . ALA B 1 42 ? -8.031 11.375 12.133 1 95.12 42 ALA B CA 1
ATOM 1113 C C . ALA B 1 42 ? -8.297 9.875 12.156 1 95.12 42 ALA B C 1
ATOM 1115 O O . ALA B 1 42 ? -7.684 9.141 12.938 1 95.12 42 ALA B O 1
ATOM 1116 N N . GLU B 1 43 ? -9.172 9.344 11.336 1 93.5 43 GLU B N 1
ATOM 1117 C CA . GLU B 1 43 ? -9.523 7.93 11.25 1 93.5 43 GLU B CA 1
ATOM 1118 C C . GLU B 1 43 ? -8.789 7.242 10.109 1 93.5 43 GLU B C 1
ATOM 1120 O O . GLU B 1 43 ? -9.062 6.082 9.789 1 93.5 43 GLU B O 1
ATOM 1125 N N . CYS B 1 44 ? -7.863 7.914 9.461 1 94.31 44 CYS B N 1
ATOM 1126 C 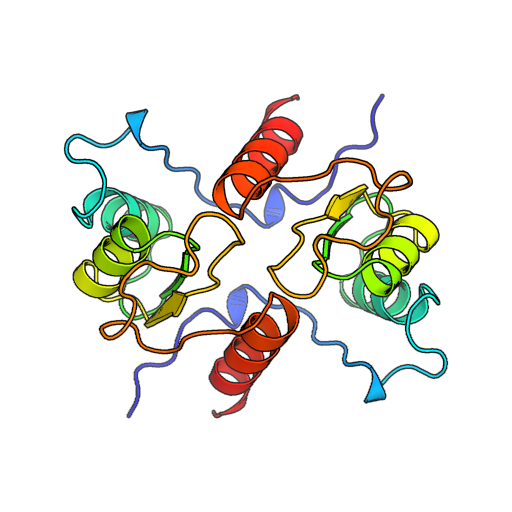CA . CYS B 1 44 ? -7.199 7.43 8.258 1 94.31 44 CYS B CA 1
ATOM 1127 C C . CYS B 1 44 ? -5.711 7.219 8.5 1 94.31 44 CYS B C 1
ATOM 1129 O O . CYS B 1 44 ? -5.113 7.906 9.336 1 94.31 44 CYS B O 1
ATOM 1131 N N . ILE B 1 45 ? -5.148 6.27 7.828 1 95.62 45 ILE B N 1
ATOM 1132 C CA . ILE B 1 45 ? -3.705 6.098 7.715 1 95.62 45 ILE B CA 1
ATOM 1133 C C . ILE B 1 45 ? -3.246 6.512 6.32 1 95.62 45 ILE B C 1
ATOM 1135 O O . ILE B 1 45 ? -3.879 6.164 5.32 1 95.62 45 ILE B O 1
ATOM 1139 N N . VAL B 1 46 ? -2.205 7.266 6.234 1 96.75 46 VAL B N 1
ATOM 1140 C CA . VAL B 1 46 ? -1.566 7.652 4.98 1 96.75 46 VAL B CA 1
ATOM 1141 C C . VAL B 1 46 ? -0.206 6.969 4.859 1 96.75 46 VAL B C 1
ATOM 1143 O O . VAL B 1 46 ? 0.576 6.961 5.812 1 96.75 46 VAL B O 1
ATOM 1146 N N . LEU B 1 47 ? -0.008 6.277 3.746 1 96.81 47 LEU B N 1
ATOM 1147 C CA . LEU B 1 47 ? 1.312 5.785 3.371 1 96.81 47 LEU B CA 1
ATOM 1148 C C . LEU B 1 47 ? 1.946 6.68 2.311 1 96.81 47 LEU B C 1
ATOM 1150 O O . LEU B 1 47 ? 1.354 6.91 1.254 1 96.81 47 LEU B O 1
ATOM 1154 N N . GLU B 1 48 ? 3.1 7.195 2.572 1 96.5 48 GLU B N 1
ATOM 1155 C CA . GLU B 1 48 ? 3.787 8.102 1.66 1 96.5 48 GLU B CA 1
ATOM 1156 C C . GLU B 1 48 ? 5.27 7.762 1.551 1 96.5 48 GLU B C 1
ATOM 1158 O O . GLU B 1 48 ? 5.891 7.344 2.531 1 96.5 48 GLU B O 1
ATOM 1163 N N . ASP B 1 49 ? 5.844 8.016 0.373 1 95.62 49 ASP B N 1
ATOM 1164 C CA . ASP B 1 49 ? 7.285 7.82 0.226 1 95.62 49 ASP B CA 1
ATOM 1165 C C . ASP B 1 49 ? 8.008 9.156 0.08 1 95.62 49 ASP B C 1
ATOM 1167 O O . ASP B 1 49 ? 9.242 9.203 0.065 1 95.62 49 ASP B O 1
ATOM 1171 N N . SER B 1 50 ? 7.246 10.227 -0.017 1 95.25 50 SER B N 1
ATOM 1172 C CA . SER B 1 50 ? 7.852 11.547 -0.106 1 95.25 50 SER B CA 1
ATOM 1173 C C . SER B 1 50 ? 7.559 12.375 1.141 1 95.25 50 SER B C 1
ATOM 1175 O O . SER B 1 50 ? 6.492 12.242 1.747 1 95.25 50 SER B O 1
ATOM 1177 N N . SER B 1 51 ? 8.523 13.281 1.445 1 97.25 51 SER B N 1
ATOM 1178 C CA . SER B 1 51 ? 8.359 14.133 2.617 1 97.25 51 SER B CA 1
ATOM 1179 C C . SER B 1 51 ? 7.203 15.109 2.434 1 97.25 51 SER B C 1
ATOM 1181 O O . SER B 1 51 ? 6.457 15.383 3.377 1 97.25 51 SER B O 1
ATOM 1183 N N . ASN B 1 52 ? 7.035 15.602 1.245 1 96.62 52 ASN B N 1
ATOM 1184 C CA . ASN B 1 52 ? 5.93 16.5 0.959 1 96.62 52 ASN B CA 1
ATOM 1185 C C . ASN B 1 52 ? 4.578 15.82 1.152 1 96.62 52 ASN B C 1
ATOM 1187 O O . ASN B 1 52 ? 3.67 16.391 1.756 1 96.62 52 ASN B O 1
ATOM 1191 N N . GLY B 1 53 ? 4.488 14.641 0.652 1 97 53 GLY B N 1
ATOM 1192 C CA . GLY B 1 53 ? 3.262 13.883 0.838 1 97 53 GLY B CA 1
ATOM 1193 C C . GLY B 1 53 ? 2.998 13.523 2.289 1 97 53 GLY B C 1
ATOM 1194 O O . GLY B 1 53 ? 1.858 13.594 2.752 1 97 53 GLY B O 1
ATOM 1195 N N . ALA B 1 54 ? 4.07 13.156 2.91 1 98.12 54 ALA B N 1
ATOM 1196 C CA . ALA B 1 54 ? 3.949 12.812 4.324 1 98.12 54 ALA B CA 1
ATOM 1197 C C . ALA B 1 54 ? 3.486 14.016 5.145 1 98.12 54 ALA B C 1
ATOM 1199 O O . ALA B 1 54 ? 2.613 13.891 6.008 1 98.12 54 ALA B O 1
ATOM 1200 N N . LEU B 1 55 ? 4.047 15.148 4.844 1 98.31 55 LEU B N 1
ATOM 1201 C CA . LEU B 1 55 ? 3.662 16.359 5.547 1 98.31 55 LEU B CA 1
ATOM 1202 C C . LEU B 1 55 ? 2.193 16.688 5.301 1 98.31 55 LEU B C 1
ATOM 1204 O O . LEU B 1 55 ? 1.477 17.094 6.223 1 98.31 55 LEU B O 1
ATOM 1208 N N . ALA B 1 56 ? 1.762 16.5 4.086 1 97.94 56 ALA B N 1
ATOM 1209 C CA . ALA B 1 56 ? 0.352 16.703 3.758 1 97.94 56 ALA B CA 1
ATOM 1210 C C . ALA B 1 56 ? -0.538 15.789 4.602 1 97.94 56 ALA B C 1
ATOM 1212 O O . ALA B 1 56 ? -1.576 16.219 5.105 1 97.94 56 ALA B O 1
ATOM 1213 N N . GLY B 1 57 ? -0.125 14.539 4.75 1 98.12 57 GLY B N 1
ATOM 1214 C CA . GLY B 1 57 ? -0.874 13.594 5.559 1 98.12 57 GLY B CA 1
ATOM 1215 C C . GLY B 1 57 ? -0.972 14 7.016 1 98.12 57 GLY B C 1
ATOM 1216 O O . GLY B 1 57 ? -2.062 14.008 7.594 1 98.12 57 GLY B O 1
ATOM 1217 N N . VAL B 1 58 ? 0.163 14.445 7.566 1 98.44 58 VAL B N 1
ATOM 1218 C CA . VAL B 1 58 ? 0.222 14.867 8.961 1 98.44 58 VAL B CA 1
ATOM 1219 C C . VAL B 1 58 ? -0.629 16.125 9.156 1 98.44 58 VAL B C 1
ATOM 1221 O O . VAL B 1 58 ? -1.408 16.203 10.109 1 98.44 58 VAL B O 1
ATOM 1224 N N . THR B 1 59 ? -0.5 17 8.234 1 98.38 59 THR B N 1
ATOM 1225 C CA . THR B 1 59 ? -1.219 18.266 8.312 1 98.38 59 THR B CA 1
ATOM 1226 C C . THR B 1 59 ? -2.725 18.047 8.195 1 98.38 59 THR B C 1
ATOM 1228 O O . THR B 1 59 ? -3.512 18.75 8.836 1 98.38 59 THR B O 1
ATOM 1231 N N . ALA B 1 60 ? -3.133 17.078 7.434 1 97.94 60 ALA B N 1
ATOM 1232 C CA . ALA B 1 60 ? -4.543 16.734 7.285 1 97.94 60 ALA B CA 1
ATOM 1233 C C . ALA B 1 60 ? -5.094 16.125 8.57 1 97.94 60 ALA B C 1
ATOM 1235 O O . ALA B 1 60 ? -6.312 16.031 8.75 1 97.94 60 ALA B O 1
ATOM 1236 N N . GLY B 1 61 ? -4.18 15.648 9.414 1 97.69 61 GLY B N 1
ATOM 1237 C CA . GLY B 1 61 ? -4.598 15.039 10.656 1 97.69 61 GLY B CA 1
ATOM 1238 C C . GLY B 1 61 ? -4.637 13.523 10.594 1 97.69 61 GLY B C 1
ATOM 1239 O O . GLY B 1 61 ? -5.164 12.867 11.5 1 97.69 61 GLY B O 1
ATOM 1240 N N . CYS B 1 62 ? -4.043 12.914 9.625 1 97.25 62 CYS B N 1
ATOM 1241 C CA . CYS B 1 62 ? -4.012 11.469 9.477 1 97.25 62 CYS B CA 1
ATOM 1242 C C . CYS B 1 62 ? -2.832 10.867 10.234 1 97.25 62 CYS B C 1
ATOM 1244 O O . CYS B 1 62 ? -1.818 11.531 10.438 1 97.25 62 CYS B O 1
ATOM 1246 N N . TYR B 1 63 ? -2.984 9.617 10.711 1 96.81 63 TYR B N 1
ATOM 1247 C CA . TYR B 1 63 ? -1.793 8.859 11.078 1 96.81 63 TYR B CA 1
ATOM 1248 C C . TYR B 1 63 ? -0.934 8.57 9.859 1 96.81 63 TYR B C 1
ATOM 1250 O O . TYR B 1 63 ? -1.378 7.891 8.93 1 96.81 63 TYR B O 1
ATOM 1258 N N . THR B 1 64 ? 0.271 9.055 9.82 1 98.31 64 THR B N 1
ATOM 1259 C CA . THR B 1 64 ? 1.08 8.992 8.609 1 98.31 64 THR B CA 1
ATOM 1260 C C . THR B 1 64 ? 2.297 8.094 8.82 1 98.31 64 THR B C 1
ATOM 1262 O O . THR B 1 64 ? 3.07 8.297 9.758 1 98.31 64 THR B O 1
ATOM 1265 N N . ILE B 1 65 ? 2.385 7.129 7.965 1 97.88 65 ILE B N 1
ATOM 1266 C CA . ILE B 1 65 ? 3.533 6.23 7.906 1 97.88 65 ILE B CA 1
ATOM 1267 C C . ILE B 1 65 ? 4.375 6.555 6.672 1 97.88 65 ILE B C 1
ATOM 1269 O O . ILE B 1 65 ? 3.883 6.492 5.543 1 97.88 65 ILE B O 1
ATOM 1273 N N . ALA B 1 66 ? 5.613 6.875 6.891 1 97.94 66 ALA B N 1
ATOM 1274 C CA . ALA B 1 66 ? 6.547 7.062 5.781 1 97.94 66 ALA B CA 1
ATOM 1275 C C . ALA B 1 66 ? 7.195 5.742 5.379 1 97.94 66 ALA B C 1
ATOM 1277 O O . ALA B 1 66 ? 7.594 4.953 6.238 1 97.94 66 ALA B O 1
ATOM 1278 N N . VAL B 1 67 ? 7.199 5.516 4.105 1 96.62 67 VAL B N 1
ATOM 1279 C CA . VAL B 1 67 ? 7.945 4.41 3.514 1 96.62 67 VAL B CA 1
ATOM 1280 C C . VAL B 1 67 ? 8.914 4.949 2.457 1 96.62 67 VAL B C 1
ATOM 1282 O O . VAL B 1 67 ? 8.641 4.852 1.257 1 96.62 67 VAL B O 1
ATOM 1285 N N . PRO B 1 68 ? 10.031 5.445 2.904 1 94.5 68 PRO B N 1
ATOM 1286 C CA . PRO B 1 68 ? 10.938 6.09 1.954 1 94.5 68 PRO B CA 1
ATOM 1287 C C . PRO B 1 68 ? 11.461 5.129 0.888 1 94.5 68 PRO B C 1
ATOM 1289 O O . PRO B 1 68 ? 11.703 3.953 1.175 1 94.5 68 PRO B O 1
ATOM 1292 N N . SER B 1 69 ? 11.562 5.695 -0.31 1 91.81 69 SER B N 1
ATOM 1293 C CA . SER B 1 69 ? 12.156 4.949 -1.415 1 91.81 69 SER B CA 1
ATOM 1294 C C . SER B 1 69 ? 13.633 5.277 -1.57 1 91.81 69 SER B C 1
ATOM 1296 O O . SER B 1 69 ? 14.188 6.055 -0.79 1 91.81 69 SER B O 1
ATOM 1298 N N . VAL B 1 70 ? 14.273 4.66 -2.598 1 88.88 70 VAL B N 1
ATOM 1299 C CA . VAL B 1 70 ? 15.68 4.934 -2.887 1 88.88 70 VAL B CA 1
ATOM 1300 C C . VAL B 1 70 ? 15.852 6.402 -3.273 1 88.88 70 VAL B C 1
ATOM 1302 O O . VAL B 1 70 ? 16.906 6.996 -3.035 1 88.88 70 VAL B O 1
ATOM 1305 N N . TYR B 1 71 ? 14.781 6.973 -3.736 1 90.81 71 TYR B N 1
ATOM 1306 C CA . TYR B 1 71 ? 14.859 8.328 -4.258 1 90.81 71 TYR B CA 1
ATOM 1307 C C . TYR B 1 71 ? 14.562 9.352 -3.168 1 90.81 71 TYR B C 1
ATOM 1309 O O . TYR B 1 71 ? 14.969 10.516 -3.268 1 90.81 71 TYR B O 1
ATOM 1317 N N . THR B 1 72 ? 13.906 8.898 -2.115 1 93.44 72 THR B N 1
ATOM 1318 C CA . THR B 1 72 ? 13.422 9.883 -1.155 1 93.44 72 THR B CA 1
ATOM 1319 C C . THR B 1 72 ? 14 9.617 0.232 1 93.44 72 THR B C 1
ATOM 1321 O O . THR B 1 72 ? 13.664 10.312 1.192 1 93.44 72 THR B O 1
ATOM 1324 N N . ASN B 1 73 ? 14.844 8.617 0.347 1 91.88 73 ASN B N 1
ATOM 1325 C CA . ASN B 1 73 ? 15.336 8.188 1.648 1 91.88 73 ASN B CA 1
ATOM 1326 C C . ASN B 1 73 ? 16.188 9.266 2.316 1 91.88 73 ASN B C 1
ATOM 1328 O O . ASN B 1 73 ? 16.453 9.203 3.518 1 91.88 73 ASN B O 1
ATOM 1332 N N . LYS B 1 74 ? 16.578 10.352 1.67 1 94.19 74 LYS B N 1
ATOM 1333 C CA . LYS B 1 74 ? 17.391 11.414 2.25 1 94.19 74 LYS B CA 1
ATOM 1334 C C . LYS B 1 74 ? 16.516 12.57 2.729 1 94.19 74 LYS B C 1
ATOM 1336 O O . LYS B 1 74 ? 17.016 13.516 3.348 1 94.19 74 LYS B O 1
ATOM 1341 N N . GLN B 1 75 ? 15.266 12.562 2.492 1 96.5 75 GLN B N 1
ATOM 1342 C CA . GLN B 1 75 ? 14.359 13.617 2.926 1 96.5 75 GLN B CA 1
ATOM 1343 C C . GLN B 1 75 ? 14.062 13.508 4.418 1 96.5 75 GLN B C 1
ATOM 1345 O O . GLN B 1 75 ? 14.367 12.492 5.047 1 96.5 75 GLN B O 1
ATOM 1350 N N . ASP B 1 76 ? 13.578 14.625 4.93 1 97.62 76 ASP B N 1
ATOM 1351 C CA . ASP B 1 76 ? 13.227 14.656 6.348 1 97.62 76 ASP B CA 1
ATOM 1352 C C . ASP B 1 76 ? 11.828 14.094 6.582 1 97.62 76 ASP B C 1
ATOM 1354 O O . ASP B 1 76 ? 10.859 14.562 5.984 1 97.62 76 ASP B O 1
ATOM 1358 N N . PHE B 1 77 ? 11.672 13.078 7.445 1 98.06 77 PHE B N 1
ATOM 1359 C CA . PHE B 1 77 ? 10.391 12.484 7.793 1 98.06 77 PHE B CA 1
ATOM 1360 C C . PHE B 1 77 ? 10.172 12.523 9.297 1 98.06 77 PHE B C 1
ATOM 1362 O O . PHE B 1 77 ? 9.312 11.812 9.828 1 98.06 77 PHE B O 1
ATOM 1369 N N . SER B 1 78 ? 10.898 13.352 10.031 1 97.75 78 SER B N 1
ATOM 1370 C CA . SER B 1 78 ? 10.906 13.359 11.492 1 97.75 78 SER B CA 1
ATOM 1371 C C . SER B 1 78 ? 9.547 13.766 12.055 1 97.75 78 SER B C 1
ATOM 1373 O O . SER B 1 78 ? 9.266 13.547 13.234 1 97.75 78 SER B O 1
ATOM 1375 N N . PHE B 1 79 ? 8.711 14.219 11.32 1 97.94 79 PHE B N 1
ATOM 1376 C CA . PHE B 1 79 ? 7.441 14.781 11.758 1 97.94 79 PHE B CA 1
ATOM 1377 C C . PHE B 1 79 ? 6.324 13.75 11.641 1 97.94 79 PHE B C 1
ATOM 1379 O O . PHE B 1 79 ? 5.191 14.008 12.062 1 97.94 79 PHE B O 1
ATOM 1386 N N . VAL B 1 80 ? 6.609 12.609 11.039 1 98.31 80 VAL B N 1
ATOM 1387 C CA . VAL B 1 80 ? 5.551 11.633 10.82 1 98.31 80 VAL B CA 1
ATOM 1388 C C . VAL B 1 80 ? 5.379 10.773 12.078 1 98.31 80 VAL B C 1
ATOM 1390 O O . VAL B 1 80 ? 6.207 10.82 12.992 1 98.31 80 VAL B O 1
ATOM 1393 N N . ASN B 1 81 ? 4.227 10 12.07 1 97.75 81 ASN B N 1
ATOM 1394 C CA . ASN B 1 81 ? 3.932 9.133 13.203 1 97.75 81 ASN B CA 1
ATOM 1395 C C . ASN B 1 81 ? 4.871 7.93 13.25 1 97.75 81 ASN B C 1
ATOM 1397 O O . ASN B 1 81 ? 5.238 7.461 14.336 1 97.75 81 ASN B O 1
ATOM 1401 N N . TYR B 1 82 ? 5.285 7.398 12.125 1 97.94 82 TYR B N 1
ATOM 1402 C CA . TYR B 1 82 ? 6.129 6.211 12.047 1 97.94 82 TYR B CA 1
ATOM 1403 C C . TYR B 1 82 ? 6.91 6.176 10.742 1 97.94 82 TYR B C 1
ATOM 1405 O O . TYR B 1 82 ? 6.371 6.492 9.68 1 97.94 82 TYR B O 1
ATOM 1413 N N . ILE B 1 83 ? 8.203 5.879 10.773 1 97.75 83 ILE B N 1
ATOM 1414 C CA . ILE B 1 83 ? 9.039 5.664 9.594 1 97.75 83 ILE B CA 1
ATOM 1415 C C . ILE B 1 83 ? 9.289 4.168 9.406 1 97.75 83 ILE B C 1
ATOM 1417 O O . ILE B 1 83 ? 10 3.545 10.195 1 97.75 83 ILE B O 1
ATOM 1421 N N . ALA B 1 84 ? 8.703 3.635 8.32 1 96.81 84 ALA B N 1
ATOM 1422 C CA . ALA B 1 84 ? 8.875 2.213 8.039 1 96.81 84 ALA B CA 1
ATOM 1423 C C . ALA B 1 84 ? 10.117 1.972 7.188 1 96.81 84 ALA B C 1
ATOM 1425 O O . ALA B 1 84 ? 10.438 2.766 6.297 1 96.81 84 ALA B O 1
ATOM 1426 N N . ARG B 1 85 ? 10.773 0.877 7.402 1 92.88 85 ARG B N 1
ATOM 1427 C CA . ARG B 1 85 ? 11.969 0.505 6.645 1 92.88 85 ARG B CA 1
ATOM 1428 C C . ARG B 1 85 ? 11.602 0.026 5.246 1 92.88 85 ARG B C 1
ATOM 1430 O O . ARG B 1 85 ? 12.367 0.213 4.301 1 92.88 85 ARG B O 1
ATOM 1437 N N . ASP B 1 86 ? 10.484 -0.655 5.117 1 92.56 86 ASP B N 1
ATOM 1438 C CA . ASP B 1 86 ? 9.961 -1.222 3.879 1 92.56 86 ASP B CA 1
ATOM 1439 C C . ASP B 1 86 ? 8.461 -1.493 3.992 1 92.56 86 ASP B C 1
ATOM 1441 O O . ASP B 1 86 ? 7.832 -1.119 4.984 1 92.56 86 ASP B O 1
ATOM 1445 N N . LEU B 1 87 ? 7.914 -2.062 2.953 1 94.62 87 LEU B N 1
ATOM 1446 C CA . LEU B 1 87 ? 6.477 -2.316 2.922 1 94.62 87 LEU B CA 1
ATOM 1447 C C . LEU B 1 87 ? 6.078 -3.316 4 1 94.62 87 LEU B C 1
ATOM 1449 O O . LEU B 1 87 ? 5.012 -3.191 4.605 1 94.62 87 LEU B O 1
ATOM 1453 N N . LYS B 1 88 ? 6.926 -4.238 4.23 1 89.31 88 LYS B N 1
ATOM 1454 C CA . LYS B 1 88 ? 6.645 -5.223 5.273 1 89.31 88 LYS B CA 1
ATOM 1455 C C . LYS B 1 88 ? 6.539 -4.559 6.645 1 89.31 88 LYS B C 1
ATOM 1457 O O . LYS B 1 88 ? 5.613 -4.84 7.406 1 89.31 88 LYS B O 1
ATOM 1462 N N . ASP B 1 89 ? 7.52 -3.758 6.938 1 93.69 89 ASP B N 1
ATOM 1463 C CA . ASP B 1 89 ? 7.535 -3.012 8.188 1 93.69 89 ASP B CA 1
ATOM 1464 C C . ASP B 1 89 ? 6.293 -2.135 8.328 1 93.69 89 ASP B C 1
ATOM 1466 O O . ASP B 1 89 ? 5.695 -2.057 9.398 1 93.69 89 ASP B O 1
ATOM 1470 N N . ALA B 1 90 ? 5.832 -1.49 7.27 1 95.31 90 ALA B N 1
ATOM 1471 C CA . ALA B 1 90 ? 4.621 -0.676 7.273 1 95.31 90 ALA B CA 1
ATOM 1472 C C . ALA B 1 90 ? 3.391 -1.526 7.566 1 95.31 90 ALA B C 1
ATOM 1474 O O . ALA B 1 90 ? 2.539 -1.141 8.375 1 95.31 90 ALA B O 1
ATOM 1475 N N . ALA B 1 91 ? 3.303 -2.648 6.891 1 91.5 91 ALA B N 1
ATOM 1476 C CA . ALA B 1 91 ? 2.178 -3.557 7.094 1 91.5 91 ALA B CA 1
ATOM 1477 C C . ALA B 1 91 ? 2.1 -4.02 8.547 1 91.5 91 ALA B C 1
ATOM 1479 O O . ALA B 1 91 ? 1.009 -4.125 9.109 1 91.5 91 ALA B O 1
ATOM 1480 N N . GLU B 1 92 ? 3.195 -4.336 9.125 1 90.38 92 GLU B N 1
ATOM 1481 C CA . GLU B 1 92 ? 3.246 -4.762 10.516 1 90.38 92 GLU B CA 1
ATOM 1482 C C . GLU B 1 92 ? 2.764 -3.656 11.453 1 90.38 92 GLU B C 1
ATOM 1484 O O . GLU B 1 92 ? 2.045 -3.92 12.414 1 90.38 92 GLU B O 1
ATOM 1489 N N . LYS B 1 93 ? 3.193 -2.463 11.172 1 93.44 93 LYS B N 1
ATOM 1490 C CA . LYS B 1 93 ? 2.746 -1.325 11.969 1 93.44 93 LYS B CA 1
ATOM 1491 C C . LYS B 1 93 ? 1.231 -1.155 11.875 1 93.44 93 LYS B C 1
ATOM 1493 O O . LYS B 1 93 ? 0.569 -0.909 12.891 1 93.44 93 LYS B O 1
ATOM 1498 N N . ILE B 1 94 ? 0.664 -1.271 10.695 1 92.81 94 ILE B N 1
ATOM 1499 C CA . ILE B 1 94 ? -0.778 -1.163 10.5 1 92.81 94 ILE B CA 1
ATOM 1500 C C . ILE B 1 94 ? -1.49 -2.246 11.305 1 92.81 94 ILE B C 1
ATOM 1502 O O . ILE B 1 94 ? -2.498 -1.979 11.961 1 92.81 94 ILE B O 1
ATOM 1506 N N . ASN B 1 95 ? -0.963 -3.428 11.227 1 87.56 95 ASN B N 1
ATOM 1507 C CA . ASN B 1 95 ? -1.522 -4.523 12.008 1 87.56 95 ASN B CA 1
ATOM 1508 C C . ASN B 1 95 ? -1.521 -4.203 13.5 1 87.56 95 ASN B C 1
ATOM 1510 O O . ASN B 1 95 ? -2.484 -4.512 14.203 1 87.56 95 ASN B O 1
ATOM 1514 N N . GLU B 1 96 ? -0.422 -3.635 13.969 1 89.12 96 GLU B N 1
ATOM 1515 C CA . GLU B 1 96 ? -0.321 -3.238 15.367 1 89.12 96 GLU B CA 1
ATOM 1516 C C . GLU B 1 96 ? -1.399 -2.223 15.734 1 89.12 96 GLU B C 1
ATOM 1518 O O . GLU B 1 96 ? -1.974 -2.285 16.828 1 89.12 96 GLU B O 1
ATOM 1523 N N . LEU B 1 97 ? -1.648 -1.313 14.852 1 88.56 97 LEU B N 1
ATOM 1524 C CA . LEU B 1 97 ? -2.604 -0.237 15.086 1 88.56 97 LEU B CA 1
ATOM 1525 C C . LEU B 1 97 ? -4.031 -0.771 15.102 1 88.56 97 LEU B C 1
ATOM 1527 O O . LEU B 1 97 ? -4.898 -0.215 15.781 1 88.56 97 LEU B O 1
ATOM 1531 N N . ILE B 1 98 ? -4.238 -1.807 14.328 1 82.94 98 ILE B N 1
ATOM 1532 C CA . ILE B 1 98 ? -5.562 -2.414 14.258 1 82.94 98 ILE B CA 1
ATOM 1533 C C . ILE B 1 98 ? -5.785 -3.312 15.469 1 82.94 98 ILE B C 1
ATOM 1535 O O . ILE B 1 98 ? -6.871 -3.322 16.047 1 82.94 98 ILE B O 1
ATOM 1539 N N . CYS B 1 99 ? -4.762 -4.176 15.719 1 73.75 99 CYS B N 1
ATOM 1540 C CA . CYS B 1 99 ? -4.883 -5.129 16.812 1 73.75 99 CYS B CA 1
ATOM 1541 C C . CYS B 1 99 ? -4.883 -4.418 18.172 1 73.75 99 CYS B C 1
ATOM 1543 O O . CYS B 1 99 ? -5.477 -4.902 19.125 1 73.75 99 CYS B O 1
ATOM 1545 N N . ARG B 1 100 ? -4.039 -3.455 18.406 1 61.69 100 ARG B N 1
ATOM 1546 C CA . ARG B 1 100 ? -3.928 -2.791 19.703 1 61.69 100 ARG B CA 1
ATOM 1547 C C . ARG B 1 100 ? -5.281 -2.252 20.156 1 61.69 100 ARG B C 1
ATOM 1549 O O . ARG B 1 100 ? -5.41 -1.749 21.266 1 61.69 100 ARG B O 1
ATOM 1556 N N . GLU B 1 101 ? -6.508 -2.744 19.656 1 46.66 101 GLU B N 1
ATOM 1557 C CA . GLU B 1 101 ? -7.637 -2.574 20.562 1 46.66 101 GLU B CA 1
ATOM 1558 C C . GLU B 1 101 ? -7.73 -3.732 21.562 1 46.66 101 GLU B C 1
ATOM 1560 O O . GLU B 1 101 ? -7.516 -4.891 21.188 1 46.66 101 GLU B O 1
#

Secondary structure (DSSP, 8-state):
-----TTGGG------GGG-SS-TTSTHHHHHHHHHHT--GGG-EEEESSHHHHHHHHHHT-EEEE---TTTTTS--TTSSEE-SSHHHHHHHHHHHHHT-/-----TTGGG------GGG-SS-TTSTHHHHHHHHHHT--GGG-EEEESSHHHHHHHHHHT-EEEE---TTTTTS--TTSSEE-SSHHHHHHHHHHHHHT-

pLDDT: mean 90.09, std 11.87, range [31.22, 98.44]

Solvent-accessible surface area (backbone atoms only — not comparable to full-atom values): 11312 Å² total; per-residue (Å²): 126,78,72,66,56,63,52,57,85,76,52,92,73,87,76,52,71,84,76,41,93,52,53,71,47,43,26,49,58,54,48,51,46,24,55,75,69,71,48,55,36,61,30,36,76,38,81,25,34,42,46,46,50,36,45,8,27,43,70,42,43,23,48,19,36,35,39,40,21,70,86,34,60,84,53,72,63,86,81,48,77,40,80,26,78,35,61,67,50,41,52,51,50,52,49,48,66,60,57,71,110,127,81,74,66,57,64,51,56,86,75,53,91,73,87,75,51,73,85,78,40,91,52,53,73,48,42,25,50,56,54,47,51,44,23,54,74,68,72,46,55,37,61,31,36,76,38,82,26,34,41,47,46,50,37,45,8,27,43,71,42,42,22,49,18,35,35,39,40,21,70,86,32,58,84,53,72,61,86,83,48,78,40,80,26,79,35,61,67,50,41,51,50,50,52,48,48,68,59,55,74,108

Radius of gyration: 16.69 Å; Cα contacts (8 Å, |Δi|>4): 346; chains: 2; bounding box: 36×47×46 Å

Nearest PDB structures (foldseek):
  4uas-assembly2_B  TM=9.463E-01  e=6.014E-06  Cereibacter sphaeroides
  4uau-assembly2_B  TM=9.475E-01  e=1.034E-05  Cereibacter sphaeroides
  6hdh-assembly2_B  TM=7.939E-01  e=2.492E-05  Lactococcus lactis subsp. lactis Il1403
  1lvh-assembly1_A  TM=8.047E-01  e=5.247E-05  Lactococcus lactis
  6h8y-assembly1_A  TM=7.344E-01  e=2.666E-05  Lactococcus lactis subsp. lactis Il1403

Foldseek 3Di:
DPPDDPCVVVDQDDFDQVNFDDDWLALGRVLVRCVSVVHQLCPAEAEEQACRVQNSSVVSNHQYEYEHDPVHVPDDNPSHNYYAPHPVRVVVVVVCVVPVD/DPPDDPCVVVDQDDFDPVNFDDDFLALGRVLVRCVSVVHQLCPAEAEEQACRVQNSSVVSNHQYEYEHDPVHVPDDNPSHNYYAPHPVRVVVVVVCVVPVD

Organism: NCBI:txid1294263

Sequence (202 aa):
MLDKLKIEDYFDVFVTSDEVEKGKPDPEVYNTAAKRLGVMPAECIVLEDSSNGALAGVTAGCYTIAVPSVYTNKQDFSFVNYIARDLKDAAEKINELICREMLDKLKIEDYFDVFVTSDEVEKGKPDPEVYNTAAKRLGVMPAECIVLEDSSNGALAGVTAGCYTIAVPSVYTNKQDFSFVNYIARDLKDAAEKINELICRE